Protein AF-0000000074520789 (afdb_homodimer)

Sequence (220 aa):
MMTERLPVLSRIRLTLSLLLMLGPASAGAGLTGPANYWECILHGMEDVKNDPVAREVMKICLSDFPDGFSVEEPLEGTPTECILKHGEDVSSALAAQQIHIACNVLYSRPMMTERLPVLSRIRLTLSLLLMLGPASAGAGLTGPANYWECILHGMEDVKNDPVAREVMKICLSDFPDGFSVEEPLEGTPTECILKHGEDVSSALAAQQIHIACNVLYSRP

Organism: Methylococcus capsulatus (strain ATCC 33009 / NCIMB 11132 / Bath) (NCBI:txid243233)

Foldseek 3Di:
DPPPPPPPPPPPPPPPPPPPPPDPPLPCPPPDHDPALLSQLLSQLALAEEVVSSVVSNVVSCVVHVPRQDDDDADPDALVVQLCVSVVNGNYPSSSVSSSVSSCRRHPDD/DPPPPPDPPPPPPPPPPPPPPPDPPLPCPPPDHDPALLSQLLSQLALAEEVVSSVVSNVVSCVVHVPRQDDDDADPDALVVQLCVSVVNGNYPSSSVSSSVSSCRRHPDD

Radius of gyration: 31.17 Å; Cα contacts (8 Å, |Δi|>4): 249; chains: 2; bounding box: 62×160×36 Å

pLDDT: mean 80.08, std 23.84, range [32.56, 98.62]

Secondary structure (DSSP, 8-state):
------------------------------SS--SSHHHHHHHHHTT--SHHHHHHHHHHHHHH-TTTT--SSPPSS-HHHHHHHHHTT---HHHHHHHHHHHHHHH---/------------------------------SS--SSHHHHHHHHHTT--SHHHHHHHHHHHHHH-TTTT--SSPPSS-HHHHHHHHHTT---HHHHHHHHHHHHHHH---

Nearest PDB structures (foldseek):
  6nzu-assembly1_B  TM=3.300E-01  e=2.695E+00  Homo sapiens
  6uxe-assembly1_B  TM=3.253E-01  e=2.857E+00  Homo sapiens
  6nzu-assembly1_B  TM=3.298E-01  e=2.601E+00  Homo sapiens
  6uxe-assembly1_B  TM=3.251E-01  e=2.758E+00  Homo sapiens

Structure (mmCIF, N/CA/C/O backbone):
data_AF-0000000074520789-model_v1
#
loop_
_entity.id
_entity.type
_entity.pdbx_description
1 polymer Lipoprotein
#
loop_
_atom_site.group_PDB
_atom_site.id
_atom_site.type_symbol
_atom_site.label_atom_id
_atom_site.label_alt_id
_atom_site.label_comp_id
_atom_site.label_asym_id
_atom_site.label_entity_id
_atom_site.label_seq_id
_atom_site.pdbx_PDB_ins_code
_atom_site.Cartn_x
_atom_site.Cartn_y
_atom_site.Cartn_z
_atom_site.occupancy
_atom_site.B_iso_or_equiv
_atom_site.auth_seq_id
_atom_site.auth_comp_id
_atom_site.auth_asym_id
_atom_site.auth_atom_id
_atom_site.pdbx_PDB_model_num
ATOM 1 N N . MET A 1 1 ? -26 -85.312 -8.07 1 32.56 1 MET A N 1
ATOM 2 C CA . MET A 1 1 ? -25.969 -84.5 -9.281 1 32.56 1 MET A CA 1
ATOM 3 C C . MET A 1 1 ? -26.594 -83.125 -9.039 1 32.56 1 MET A C 1
ATOM 5 O O . MET A 1 1 ? -27.578 -82.75 -9.672 1 32.56 1 MET A O 1
ATOM 9 N N . MET A 1 2 ? -26.719 -82.688 -7.699 1 40.53 2 MET A N 1
ATOM 10 C CA . MET A 1 2 ? -27.312 -81.438 -7.18 1 40.53 2 MET A CA 1
ATOM 11 C C . MET A 1 2 ? -26.547 -80.25 -7.688 1 40.53 2 MET A C 1
ATOM 13 O O . MET A 1 2 ? -25.375 -80.062 -7.359 1 40.53 2 MET A O 1
ATOM 17 N N . THR A 1 3 ? -26.688 -79.938 -9.016 1 45.97 3 THR A N 1
ATOM 18 C CA . THR A 1 3 ? -26.125 -78.812 -9.797 1 45.97 3 THR A CA 1
ATOM 19 C C . THR A 1 3 ? -26.594 -77.5 -9.242 1 45.97 3 THR A C 1
ATOM 21 O O . THR A 1 3 ? -27.719 -77.062 -9.492 1 45.97 3 THR A O 1
ATOM 24 N N . GLU A 1 4 ? -26.5 -77.312 -7.836 1 46.53 4 GLU A N 1
ATOM 25 C CA . GLU A 1 4 ? -26.859 -76 -7.32 1 46.53 4 GLU A CA 1
ATOM 26 C C . GLU A 1 4 ? -26.125 -74.875 -8.07 1 46.53 4 GLU A C 1
ATOM 28 O O . GLU A 1 4 ? -24.906 -75 -8.289 1 46.53 4 GLU A O 1
ATOM 33 N N . ARG A 1 5 ? -26.891 -74.25 -8.984 1 49.19 5 ARG A N 1
ATOM 34 C CA . ARG A 1 5 ? -26.672 -73.062 -9.766 1 49.19 5 ARG A CA 1
ATOM 35 C C . ARG A 1 5 ? -26.047 -71.938 -8.898 1 49.19 5 ARG A C 1
ATOM 37 O O . ARG A 1 5 ? -26.594 -71.562 -7.855 1 49.19 5 ARG A O 1
ATOM 44 N N . LEU A 1 6 ? -24.688 -71.938 -8.68 1 48.34 6 LEU A N 1
ATOM 45 C CA . LEU A 1 6 ? -23.953 -70.875 -8.016 1 48.34 6 LEU A CA 1
ATOM 46 C C . LEU A 1 6 ? -24.359 -69.5 -8.562 1 48.34 6 LEU A C 1
ATOM 48 O O . LEU A 1 6 ? -24.438 -69.312 -9.781 1 48.34 6 LEU A O 1
ATOM 52 N N . PRO A 1 7 ? -25.125 -68.688 -7.754 1 47.59 7 PRO A N 1
ATOM 53 C CA . PRO A 1 7 ? -25.578 -67.375 -8.141 1 47.59 7 PRO A CA 1
ATOM 54 C C . PRO A 1 7 ? -24.469 -66.5 -8.758 1 47.59 7 PRO A C 1
ATOM 56 O O . PRO A 1 7 ? -23.281 -66.75 -8.492 1 47.59 7 PRO A O 1
ATOM 59 N N . VAL A 1 8 ? -24.688 -65.938 -9.984 1 43.88 8 VAL A N 1
ATOM 60 C CA . VAL A 1 8 ? -24 -64.938 -10.836 1 43.88 8 VAL A CA 1
ATOM 61 C C . VAL A 1 8 ? -23.609 -63.719 -10 1 43.88 8 VAL A C 1
ATOM 63 O O . VAL A 1 8 ? -24.469 -63.031 -9.461 1 43.88 8 VAL A O 1
ATOM 66 N N . LEU A 1 9 ? -22.594 -63.844 -9.094 1 45.25 9 LEU A N 1
ATOM 67 C CA . LEU A 1 9 ? -22.016 -62.688 -8.43 1 45.25 9 LEU A CA 1
ATOM 68 C C . LEU A 1 9 ? -21.844 -61.5 -9.398 1 45.25 9 LEU A C 1
ATOM 70 O O . LEU A 1 9 ? -21.203 -61.656 -10.438 1 45.25 9 LEU A O 1
ATOM 74 N N . SER A 1 10 ? -22.984 -60.688 -9.586 1 43.91 10 SER A N 1
ATOM 75 C CA . SER A 1 10 ? -22.953 -59.406 -10.289 1 43.91 10 SER A CA 1
ATOM 76 C C . SER A 1 10 ? -21.672 -58.656 -9.969 1 43.91 10 SER A C 1
ATOM 78 O O . SER A 1 10 ? -21.281 -58.531 -8.805 1 43.91 10 SER A O 1
ATOM 80 N N . ARG A 1 11 ? -20.641 -58.719 -10.82 1 45.12 11 ARG A N 1
ATOM 81 C CA . ARG A 1 11 ? -19.422 -57.906 -10.828 1 45.12 11 ARG A CA 1
ATOM 82 C C . ARG A 1 11 ? -19.75 -56.438 -10.688 1 45.12 11 ARG A C 1
ATOM 84 O O . ARG A 1 11 ? -20.281 -55.812 -11.617 1 45.12 11 ARG A O 1
ATOM 91 N N . ILE A 1 12 ? -20.297 -56.031 -9.461 1 47.72 12 ILE A N 1
ATOM 92 C CA . ILE A 1 12 ? -20.344 -54.594 -9.211 1 47.72 12 ILE A CA 1
ATOM 93 C C . ILE A 1 12 ? -1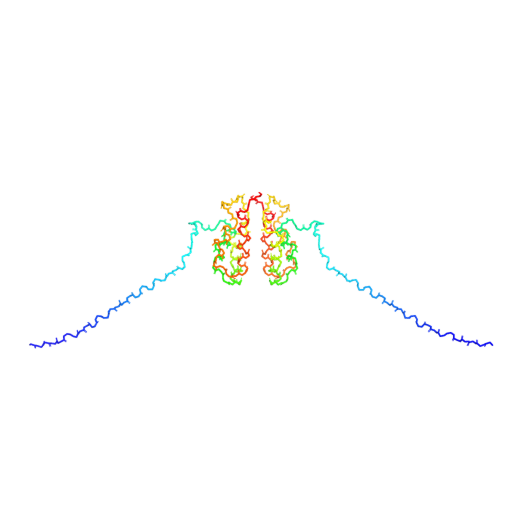9.016 -53.969 -9.57 1 47.72 12 ILE A C 1
ATOM 95 O O . ILE A 1 12 ? -17.984 -54.281 -8.961 1 47.72 12 ILE A O 1
ATOM 99 N N . ARG A 1 13 ? -18.828 -53.562 -10.844 1 46.31 13 ARG A N 1
ATOM 100 C CA . ARG A 1 13 ? -17.734 -52.719 -11.258 1 46.31 13 ARG A CA 1
ATOM 101 C C . ARG A 1 13 ? -17.688 -51.438 -10.43 1 46.31 13 ARG A C 1
ATOM 103 O O . ARG A 1 13 ? -18.609 -50.625 -10.492 1 46.31 13 ARG A O 1
ATOM 110 N N . LEU A 1 14 ? -17.156 -51.531 -9.25 1 44.56 14 LEU A N 1
ATOM 111 C CA . LEU A 1 14 ? -16.828 -50.312 -8.516 1 44.56 14 LEU A CA 1
ATOM 112 C C . LEU A 1 14 ? -16.031 -49.344 -9.375 1 44.56 14 LEU A C 1
ATOM 114 O O . LEU A 1 14 ? -14.867 -49.625 -9.703 1 44.56 14 LEU A O 1
ATOM 118 N N . THR A 1 15 ? -16.719 -48.656 -10.32 1 46.72 15 THR A N 1
ATOM 119 C CA . THR A 1 15 ? -16.047 -47.5 -10.953 1 46.72 15 THR A CA 1
ATOM 120 C C . THR A 1 15 ? -15.555 -46.531 -9.898 1 46.72 15 THR A C 1
ATOM 122 O O . THR A 1 15 ? -16.359 -45.969 -9.141 1 46.72 15 THR A O 1
ATOM 125 N N . LEU A 1 16 ? -14.398 -46.75 -9.297 1 44.06 16 LEU A N 1
ATOM 126 C CA . LEU A 1 16 ? -13.688 -45.75 -8.508 1 44.06 16 LEU A CA 1
ATOM 127 C C . LEU A 1 16 ? -13.547 -44.469 -9.281 1 44.06 16 LEU A C 1
ATOM 129 O O . LEU A 1 16 ? -12.828 -44.406 -10.281 1 44.06 16 LEU A O 1
ATOM 133 N N . SER A 1 17 ? -14.633 -43.625 -9.406 1 44.34 17 SER A N 1
ATOM 134 C CA . SER A 1 17 ? -14.477 -42.25 -9.875 1 44.34 17 SER A CA 1
ATOM 135 C C . SER A 1 17 ? -13.359 -41.531 -9.133 1 44.34 17 SER A C 1
ATOM 137 O O . SER A 1 17 ? -13.453 -41.312 -7.922 1 44.34 17 SER A O 1
ATOM 139 N N . LEU A 1 18 ? -12.062 -41.625 -9.555 1 42.84 18 LEU A N 1
ATOM 140 C CA . LEU A 1 18 ? -10.977 -40.75 -9.133 1 42.84 18 LEU A CA 1
ATOM 141 C C . LEU A 1 18 ? -11.375 -39.281 -9.266 1 42.84 18 LEU A C 1
ATOM 143 O O . LEU A 1 18 ? -11.508 -38.781 -10.375 1 42.84 18 LEU A O 1
ATOM 147 N N . LEU A 1 19 ? -12.312 -38.812 -8.438 1 41.56 19 LEU A N 1
ATOM 148 C CA . LEU A 1 19 ? -12.477 -37.375 -8.312 1 41.56 19 LEU A CA 1
ATOM 149 C C . LEU A 1 19 ? -11.125 -36.688 -8.195 1 41.56 19 LEU A C 1
ATOM 151 O O . LEU A 1 19 ? -10.438 -36.812 -7.176 1 41.56 19 LEU A O 1
ATOM 155 N N . LEU A 1 20 ? -10.344 -36.562 -9.344 1 41.16 20 LEU A N 1
ATOM 156 C CA . LEU A 1 20 ? -9.195 -35.688 -9.398 1 41.16 20 LEU A CA 1
ATOM 157 C C . LEU A 1 20 ? -9.547 -34.312 -8.82 1 41.16 20 LEU A C 1
ATOM 159 O O . LEU A 1 20 ? -10.32 -33.562 -9.422 1 41.16 20 LEU A O 1
ATOM 163 N N . MET A 1 21 ? -9.727 -34.219 -7.504 1 39.53 21 MET A N 1
ATOM 164 C CA . MET A 1 21 ? -9.734 -32.875 -6.945 1 39.53 21 MET A CA 1
ATOM 165 C C . MET A 1 21 ? -8.609 -32.031 -7.539 1 39.53 21 MET A C 1
ATOM 167 O O . MET A 1 21 ? -7.43 -32.281 -7.297 1 39.53 21 MET A O 1
ATOM 171 N N . LEU A 1 22 ? -8.742 -31.531 -8.766 1 38.66 22 LEU A N 1
ATOM 172 C CA . LEU A 1 22 ? -7.867 -30.469 -9.25 1 38.66 22 LEU A CA 1
ATOM 173 C C . LEU A 1 22 ? -7.656 -29.406 -8.18 1 38.66 22 LEU A C 1
ATOM 175 O O . LEU A 1 22 ? -8.578 -28.656 -7.848 1 38.66 22 LEU A O 1
ATOM 179 N N . GLY A 1 23 ? -6.961 -29.641 -7.047 1 38.94 23 GLY A N 1
ATOM 180 C CA . GLY A 1 23 ? -6.551 -28.531 -6.219 1 38.94 23 GLY A CA 1
ATOM 181 C C . GLY A 1 23 ? -6.043 -27.344 -7.023 1 38.94 23 GLY A C 1
ATOM 182 O O . GLY A 1 23 ? -5.594 -27.5 -8.156 1 38.94 23 GLY A O 1
ATOM 183 N N . PRO A 1 24 ? -6.672 -26.125 -6.832 1 43 24 PRO A N 1
ATOM 184 C CA . PRO A 1 24 ? -6.125 -24.953 -7.52 1 43 24 PRO A CA 1
ATOM 185 C C . PRO A 1 24 ? -4.602 -25 -7.641 1 43 24 PRO A C 1
ATOM 187 O O . PRO A 1 24 ? -3.92 -25.453 -6.723 1 43 24 PRO A O 1
ATOM 190 N N . ALA A 1 25 ? -3.994 -25.156 -8.789 1 38 25 ALA A N 1
ATOM 191 C CA . ALA A 1 25 ? -2.604 -24.891 -9.148 1 38 25 ALA A CA 1
ATOM 192 C C . ALA A 1 25 ? -2.102 -23.609 -8.484 1 38 25 ALA A C 1
ATOM 194 O O . ALA A 1 25 ? -2.549 -22.516 -8.82 1 38 25 ALA A O 1
ATOM 195 N N . SER A 1 26 ? -1.956 -23.5 -7.211 1 38 26 SER A N 1
ATOM 196 C CA . SER A 1 26 ? -1.139 -22.391 -6.703 1 38 26 SER A CA 1
ATOM 197 C C . SER A 1 26 ? 0.048 -22.125 -7.621 1 38 26 SER A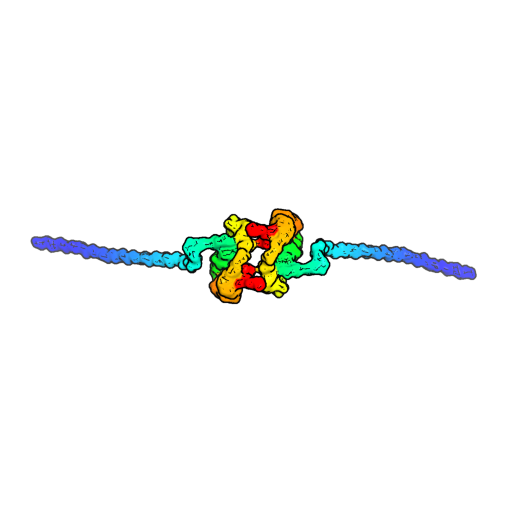 C 1
ATOM 199 O O . SER A 1 26 ? 0.835 -23.016 -7.914 1 38 26 SER A O 1
ATOM 201 N N . ALA A 1 27 ? -0.084 -21.469 -8.703 1 39.19 27 ALA A N 1
ATOM 202 C CA . ALA A 1 27 ? 1.008 -20.969 -9.539 1 39.19 27 ALA A CA 1
ATOM 203 C C . ALA A 1 27 ? 2.326 -20.969 -8.773 1 39.19 27 ALA A C 1
ATOM 205 O O . ALA A 1 27 ? 2.336 -21.031 -7.539 1 39.19 27 ALA A O 1
ATOM 206 N N . GLY A 1 28 ? 3.486 -20.766 -9.586 1 38.31 28 GLY A N 1
ATOM 207 C CA . GLY A 1 28 ? 4.91 -20.75 -9.297 1 38.31 28 GLY A CA 1
ATOM 208 C C . GLY A 1 28 ? 5.273 -19.875 -8.117 1 38.31 28 GLY A C 1
ATOM 209 O O . GLY A 1 28 ? 5.578 -18.703 -8.281 1 38.31 28 GLY A O 1
ATOM 210 N N . ALA A 1 29 ? 4.555 -19.828 -7.082 1 43 29 ALA A N 1
ATOM 211 C CA . ALA A 1 29 ? 5.324 -19.266 -5.969 1 43 29 ALA A CA 1
ATOM 212 C C . ALA A 1 29 ? 6.762 -19.781 -5.992 1 43 29 ALA A C 1
ATOM 214 O O . ALA A 1 29 ? 7 -20.984 -6.133 1 43 29 ALA A O 1
ATOM 215 N N . GLY A 1 30 ? 7.742 -19.297 -6.578 1 44 30 GLY A N 1
ATOM 216 C CA . GLY A 1 30 ? 9.039 -19.844 -6.215 1 44 30 GLY A CA 1
ATOM 217 C C . GLY A 1 30 ? 9.039 -20.562 -4.883 1 44 30 GLY A C 1
ATOM 218 O O . GLY A 1 30 ? 8.156 -20.344 -4.051 1 44 30 GLY A O 1
ATOM 219 N N . LEU A 1 31 ? 9.539 -21.906 -4.715 1 53.56 31 LEU A N 1
ATOM 220 C CA . LEU A 1 31 ? 9.75 -22.766 -3.557 1 53.56 31 LEU A CA 1
ATOM 221 C C . LEU A 1 31 ? 9.844 -21.953 -2.273 1 53.56 31 LEU A C 1
ATOM 223 O O . LEU A 1 31 ? 9.594 -22.469 -1.183 1 53.56 31 LEU A O 1
ATOM 227 N N . THR A 1 32 ? 10.188 -20.641 -2.414 1 72.12 32 THR A N 1
ATOM 228 C CA . THR A 1 32 ? 10.336 -19.875 -1.187 1 72.12 32 THR A CA 1
ATOM 229 C C . THR A 1 32 ? 9.242 -18.812 -1.08 1 72.12 32 THR A C 1
ATOM 231 O O . THR A 1 32 ? 8.828 -18.234 -2.088 1 72.12 32 THR A O 1
ATOM 234 N N . GLY A 1 33 ? 8.125 -18.984 -0.344 1 85 33 GLY A N 1
ATOM 235 C CA . GLY A 1 33 ? 7.094 -18.031 0.029 1 85 33 GLY A CA 1
ATOM 236 C C . GLY A 1 33 ? 7.523 -16.594 -0.141 1 85 33 GLY A C 1
ATOM 237 O O . GLY A 1 33 ? 8.641 -16.312 -0.572 1 85 33 GLY A O 1
ATOM 238 N N . PRO A 1 34 ? 6.574 -15.672 -0.135 1 93.94 34 PRO A N 1
ATOM 239 C CA . PRO A 1 34 ? 6.914 -14.258 -0.239 1 93.94 34 PRO A CA 1
ATOM 240 C C . PRO A 1 34 ? 7.992 -13.828 0.757 1 93.94 34 PRO A C 1
ATOM 242 O O . PRO A 1 34 ? 8.039 -14.344 1.879 1 93.94 34 PRO A O 1
ATOM 245 N N . ALA A 1 35 ? 8.805 -12.93 0.418 1 93.38 35 ALA A N 1
ATOM 246 C CA . ALA A 1 35 ? 9.906 -12.477 1.264 1 93.38 35 ALA A CA 1
ATOM 247 C C . ALA A 1 35 ? 9.562 -11.164 1.963 1 93.38 35 ALA A C 1
ATOM 249 O O . ALA A 1 35 ? 10.281 -10.719 2.859 1 93.38 35 ALA A O 1
ATOM 250 N N . ASN A 1 36 ? 8.539 -10.516 1.509 1 94.88 36 ASN A N 1
ATOM 251 C CA . ASN A 1 36 ? 8.133 -9.234 2.07 1 94.88 36 ASN A CA 1
ATOM 252 C C . ASN A 1 36 ? 6.645 -8.977 1.865 1 94.88 36 ASN A C 1
ATOM 254 O O . ASN A 1 36 ? 5.945 -9.797 1.268 1 94.88 36 ASN A O 1
ATOM 258 N N . TYR A 1 37 ? 6.121 -7.906 2.334 1 96.75 37 TYR A N 1
ATOM 259 C CA . TYR A 1 37 ? 4.711 -7.531 2.281 1 96.75 37 TYR A CA 1
ATOM 260 C C . TYR A 1 37 ? 4.219 -7.457 0.841 1 96.75 37 TYR A C 1
ATOM 262 O O . TYR A 1 37 ? 3.133 -7.949 0.523 1 96.75 37 TYR A O 1
ATOM 270 N N . TRP A 1 38 ? 4.953 -6.879 0.025 1 97.75 38 TRP A N 1
ATOM 271 C CA . TRP A 1 38 ? 4.512 -6.605 -1.34 1 97.75 38 TRP A CA 1
ATOM 272 C C . TRP A 1 38 ? 4.387 -7.895 -2.143 1 97.75 38 TRP A C 1
ATOM 274 O O . TRP A 1 38 ? 3.428 -8.07 -2.896 1 97.75 38 TRP A O 1
ATOM 284 N N . GLU A 1 39 ? 5.387 -8.789 -1.993 1 97.62 39 GLU A N 1
ATOM 285 C CA . GLU A 1 39 ? 5.27 -10.094 -2.643 1 97.62 39 GLU A CA 1
ATOM 286 C C . GLU A 1 39 ? 4.09 -10.883 -2.09 1 97.62 39 GLU A C 1
ATOM 288 O O . GLU A 1 39 ? 3.416 -11.602 -2.83 1 97.62 39 GLU A O 1
ATOM 293 N N . CYS A 1 40 ? 3.887 -10.828 -0.82 1 98.5 40 CYS 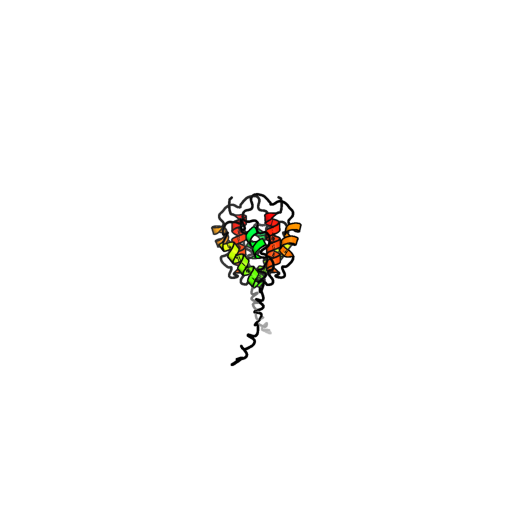A N 1
ATOM 294 C CA . CYS A 1 40 ? 2.713 -11.438 -0.205 1 98.5 40 CYS A CA 1
ATOM 295 C C . CYS A 1 40 ? 1.43 -10.914 -0.841 1 98.5 40 CYS A C 1
ATOM 297 O O . CYS A 1 40 ? 0.517 -11.688 -1.133 1 98.5 40 CYS A O 1
ATOM 299 N N . ILE A 1 41 ? 1.274 -9.633 -1.061 1 98.62 41 ILE A N 1
ATOM 300 C CA . ILE A 1 41 ? 0.126 -9.008 -1.703 1 98.62 41 ILE A CA 1
ATOM 301 C C . ILE A 1 41 ? -0.063 -9.586 -3.104 1 98.62 41 ILE A C 1
ATOM 303 O O . ILE A 1 41 ? -1.178 -9.953 -3.486 1 98.62 41 ILE A O 1
ATOM 307 N N . LEU A 1 42 ? 0.997 -9.688 -3.863 1 98.5 42 LEU A N 1
ATOM 308 C CA . LEU A 1 42 ? 0.876 -10.188 -5.227 1 98.5 42 LEU A CA 1
ATOM 309 C C . LEU A 1 42 ? 0.368 -11.625 -5.234 1 98.5 42 LEU A C 1
ATOM 311 O O . LEU A 1 42 ? -0.553 -11.961 -5.98 1 98.5 42 LEU A O 1
ATOM 315 N N . HIS A 1 43 ? 0.865 -12.406 -4.367 1 97.5 43 HIS A N 1
ATOM 316 C CA . HIS A 1 43 ? 0.454 -13.805 -4.316 1 97.5 43 HIS A CA 1
ATOM 317 C C . HIS A 1 43 ? -0.957 -13.938 -3.752 1 97.5 43 HIS A C 1
ATOM 319 O O . HIS A 1 43 ? -1.759 -14.727 -4.262 1 97.5 43 HIS A O 1
ATOM 325 N N . GLY A 1 44 ? -1.163 -1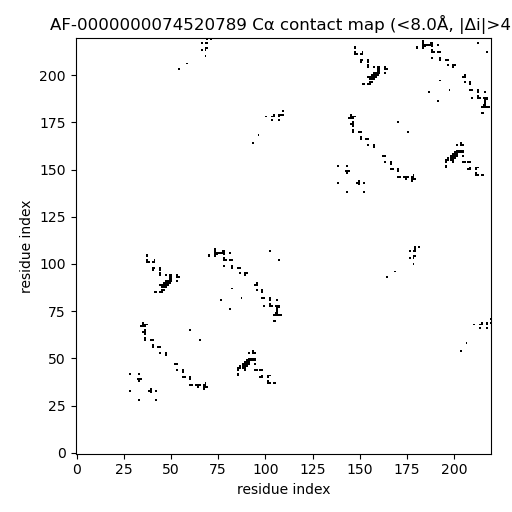3.227 -2.777 1 98.12 44 GLY A N 1
ATOM 326 C CA . GLY A 1 44 ? -2.441 -13.336 -2.096 1 98.12 44 GLY A CA 1
ATOM 327 C C . GLY A 1 44 ? -3.598 -12.766 -2.896 1 98.12 44 GLY A C 1
ATOM 328 O O . GLY A 1 44 ? -4.742 -13.188 -2.729 1 98.12 44 GLY A O 1
ATOM 329 N N . MET A 1 45 ? -3.332 -11.812 -3.793 1 98.44 45 MET A N 1
ATOM 330 C CA . MET A 1 45 ? -4.398 -11.094 -4.48 1 98.44 45 MET A CA 1
ATOM 331 C C . MET A 1 45 ? -4.809 -11.82 -5.758 1 98.44 45 MET A C 1
ATOM 333 O O . MET A 1 45 ? -5.816 -11.477 -6.375 1 98.44 45 MET A O 1
ATOM 337 N N . GLU A 1 46 ? -4.035 -12.797 -6.094 1 96 46 GLU A N 1
ATOM 338 C CA . GLU A 1 46 ? -4.387 -13.516 -7.316 1 96 46 GLU A CA 1
ATOM 339 C C . GLU A 1 46 ? -5.762 -14.164 -7.199 1 96 46 GLU A C 1
ATOM 341 O O . GLU A 1 46 ? -6.09 -14.75 -6.168 1 96 46 GLU A O 1
ATOM 346 N N . ASP A 1 47 ? -6.629 -13.914 -8.164 1 95.25 47 ASP A N 1
ATOM 347 C CA . ASP A 1 47 ? -7.938 -14.539 -8.328 1 95.25 47 ASP A CA 1
ATOM 348 C C . ASP A 1 47 ? -8.945 -13.969 -7.328 1 95.25 47 ASP A C 1
ATOM 350 O O . ASP A 1 47 ? -10 -14.562 -7.102 1 95.25 47 ASP A O 1
ATOM 354 N N . VAL A 1 48 ? -8.57 -12.938 -6.66 1 98.38 48 VAL A N 1
ATOM 355 C CA . VAL A 1 48 ? -9.508 -12.328 -5.727 1 98.38 48 VAL A CA 1
ATOM 356 C C . VAL A 1 48 ? -10.633 -11.641 -6.496 1 98.38 48 VAL A C 1
ATOM 358 O O . VAL A 1 48 ? -10.375 -10.82 -7.379 1 98.38 48 VAL A O 1
ATOM 361 N N . LYS A 1 49 ? -11.828 -11.953 -6.066 1 98.06 49 LYS A N 1
ATOM 362 C CA . LYS A 1 49 ? -12.977 -11.516 -6.863 1 98.06 49 LYS A CA 1
ATOM 363 C C . LYS A 1 49 ? -13.734 -10.398 -6.156 1 98.06 49 LYS A C 1
ATOM 365 O O . LYS A 1 49 ? -14.539 -9.703 -6.781 1 98.06 49 LYS A O 1
ATOM 370 N N . ASN A 1 50 ? -13.508 -10.258 -4.816 1 96.5 50 ASN A N 1
ATOM 371 C CA . ASN A 1 50 ? -14.281 -9.258 -4.09 1 96.5 50 ASN A CA 1
ATOM 372 C C . ASN A 1 50 ? -13.414 -8.516 -3.07 1 96.5 50 ASN A C 1
ATOM 374 O O . ASN A 1 50 ? -12.359 -9.016 -2.67 1 96.5 50 ASN A O 1
ATOM 378 N N . ASP A 1 51 ? -13.898 -7.422 -2.648 1 95.62 51 ASP A N 1
ATOM 379 C CA . ASP A 1 51 ? -13.117 -6.492 -1.84 1 95.62 51 ASP A CA 1
ATOM 380 C C . ASP A 1 51 ? -12.961 -7.004 -0.41 1 95.62 51 ASP A C 1
ATOM 382 O O . ASP A 1 51 ? -11.914 -6.809 0.214 1 95.62 51 ASP A O 1
ATOM 386 N N . PRO A 1 52 ? -14.016 -7.652 0.173 1 96.06 52 PRO A N 1
ATOM 387 C CA . PRO A 1 52 ? -13.812 -8.172 1.527 1 96.06 52 PRO A CA 1
ATOM 388 C C . PRO A 1 52 ? -12.656 -9.164 1.614 1 96.06 52 PRO A C 1
ATOM 390 O O . PRO A 1 52 ? -11.891 -9.141 2.576 1 96.06 52 PRO A O 1
ATOM 393 N N . VAL A 1 53 ? -12.523 -9.977 0.606 1 98 53 VAL A N 1
ATOM 394 C CA . VAL A 1 53 ? -11.414 -10.93 0.595 1 98 53 VAL A CA 1
ATOM 395 C C . VAL A 1 53 ? -10.094 -10.188 0.406 1 98 53 VAL A C 1
ATOM 397 O O . VAL A 1 53 ? -9.086 -10.516 1.042 1 98 53 VAL A O 1
ATOM 400 N N . ALA A 1 54 ? -10.062 -9.211 -0.423 1 98.06 54 ALA A N 1
ATOM 401 C CA . ALA A 1 54 ? -8.875 -8.391 -0.609 1 98.06 54 ALA A CA 1
ATOM 402 C C . ALA A 1 54 ? -8.406 -7.789 0.714 1 98.06 54 ALA A C 1
ATOM 404 O O . ALA A 1 54 ? -7.215 -7.797 1.021 1 98.06 54 ALA A O 1
ATOM 405 N N . ARG A 1 55 ? -9.352 -7.348 1.463 1 96.31 55 ARG A N 1
ATOM 406 C CA . ARG A 1 55 ? -9.023 -6.754 2.754 1 96.31 55 ARG A CA 1
ATOM 407 C C . ARG A 1 55 ? -8.414 -7.789 3.695 1 96.31 55 ARG A C 1
ATOM 409 O O . ARG A 1 55 ? -7.473 -7.484 4.434 1 96.31 55 ARG A O 1
ATOM 416 N N . GLU A 1 56 ? -9 -8.914 3.678 1 97.12 56 GLU A N 1
ATOM 417 C CA . GLU A 1 56 ? -8.453 -9.969 4.531 1 97.12 56 GLU A CA 1
ATOM 418 C C . GLU A 1 56 ? -7.02 -10.312 4.129 1 97.12 56 GLU A C 1
ATOM 420 O O . GLU A 1 56 ? -6.164 -10.523 4.988 1 97.12 56 GLU A O 1
ATOM 425 N N . VAL A 1 57 ? -6.719 -10.352 2.861 1 98.44 57 VAL A N 1
ATOM 426 C CA . VAL A 1 57 ? -5.375 -10.633 2.375 1 98.44 57 VAL A CA 1
ATOM 427 C C . VAL A 1 57 ? -4.41 -9.562 2.875 1 98.44 57 VAL A C 1
ATOM 429 O O . VAL A 1 57 ? -3.309 -9.875 3.336 1 98.44 57 VAL A O 1
ATOM 432 N N . MET A 1 58 ? -4.797 -8.305 2.793 1 97.56 58 MET A N 1
ATOM 433 C CA . MET A 1 58 ? -3.953 -7.223 3.287 1 97.56 58 MET A CA 1
ATOM 434 C C . MET A 1 58 ? -3.639 -7.41 4.766 1 97.56 58 MET A C 1
ATOM 436 O O . MET A 1 58 ? -2.498 -7.219 5.191 1 97.56 58 MET A O 1
ATOM 440 N N . LYS A 1 59 ? -4.641 -7.82 5.559 1 96.5 59 LYS A N 1
ATOM 441 C CA . LYS A 1 59 ? -4.445 -8.031 6.988 1 96.5 59 LYS A CA 1
ATOM 442 C C . LYS A 1 59 ? -3.467 -9.172 7.25 1 96.5 59 LYS A C 1
ATOM 444 O O . LYS A 1 59 ? -2.588 -9.055 8.109 1 96.5 59 LYS A O 1
ATOM 449 N N . ILE A 1 60 ? -3.643 -10.203 6.555 1 97.88 60 ILE A N 1
ATOM 450 C CA . ILE A 1 60 ? -2.768 -11.367 6.699 1 97.88 60 ILE A CA 1
ATOM 451 C C . ILE A 1 60 ? -1.336 -10.977 6.34 1 97.88 60 ILE A C 1
ATOM 453 O O . ILE A 1 60 ? -0.397 -11.297 7.074 1 97.88 60 ILE A O 1
ATOM 457 N N . CYS A 1 61 ? -1.154 -10.273 5.262 1 98.38 61 CYS A N 1
ATOM 458 C CA . CYS A 1 61 ? 0.179 -9.875 4.824 1 98.38 61 CYS A CA 1
ATOM 459 C C . CYS A 1 61 ? 0.823 -8.922 5.82 1 98.38 61 CYS A C 1
ATOM 461 O O . CYS A 1 61 ? 2.025 -9.008 6.078 1 98.38 61 CYS A O 1
ATOM 463 N N . LEU A 1 62 ? 0.046 -8.039 6.383 1 96.62 62 LEU A N 1
ATOM 464 C CA . LEU A 1 62 ? 0.572 -7.137 7.402 1 96.62 62 LEU A CA 1
ATOM 465 C C . LEU A 1 62 ? 1.004 -7.91 8.641 1 96.62 62 LEU A C 1
ATOM 467 O O . LEU A 1 62 ? 2.002 -7.566 9.281 1 96.62 62 LEU A O 1
ATOM 471 N N . SER A 1 63 ? 0.214 -8.906 8.977 1 96.19 63 SER A N 1
ATOM 472 C CA . SER A 1 63 ? 0.552 -9.734 10.133 1 96.19 63 SER A CA 1
ATOM 473 C C . SER A 1 63 ? 1.824 -10.539 9.875 1 96.19 63 SER A C 1
ATOM 475 O O . SER A 1 63 ? 2.662 -10.68 10.773 1 96.19 63 SER A O 1
ATOM 477 N N . ASP A 1 64 ? 2.027 -10.992 8.703 1 96.69 64 ASP A N 1
ATOM 478 C CA . ASP A 1 64 ? 3.164 -11.844 8.352 1 96.69 64 ASP A CA 1
ATOM 479 C C . ASP A 1 64 ? 4.434 -11.008 8.172 1 96.69 64 ASP A C 1
ATOM 481 O O . ASP A 1 64 ? 5.535 -11.484 8.461 1 96.69 64 ASP A O 1
ATOM 485 N N . PHE A 1 65 ? 4.262 -9.703 7.754 1 95.5 65 PHE A N 1
ATOM 486 C CA . PHE A 1 65 ? 5.402 -8.859 7.43 1 95.5 65 PHE A CA 1
ATOM 487 C C . PHE A 1 65 ? 5.203 -7.453 7.98 1 95.5 65 PHE A C 1
ATOM 489 O O . PHE A 1 65 ? 5.199 -6.48 7.223 1 95.5 65 PHE A O 1
ATOM 496 N N . PRO A 1 66 ? 5.152 -7.328 9.219 1 90.19 66 PRO A N 1
ATOM 497 C CA . PRO A 1 66 ? 4.816 -6.035 9.812 1 90.19 66 PRO A CA 1
ATOM 498 C C . PRO A 1 66 ? 5.855 -4.957 9.516 1 90.19 66 PRO A C 1
ATOM 500 O O . PRO A 1 66 ? 5.531 -3.766 9.5 1 90.19 66 PRO A O 1
ATOM 503 N N . ASP A 1 67 ? 7.078 -5.355 9.156 1 85.75 67 ASP A N 1
ATOM 504 C CA . ASP A 1 67 ? 8.141 -4.395 8.875 1 85.75 67 ASP A CA 1
ATOM 505 C C . ASP A 1 67 ? 8.734 -4.633 7.488 1 85.75 67 ASP A C 1
ATOM 507 O O . ASP A 1 67 ? 9.844 -4.18 7.199 1 85.75 67 ASP A O 1
ATOM 511 N N . GLY A 1 68 ? 8.078 -5.414 6.75 1 90.25 68 GLY A N 1
ATOM 512 C CA . GLY A 1 68 ? 8.641 -5.871 5.488 1 90.25 68 GLY A CA 1
ATOM 513 C C . GLY A 1 68 ? 8.242 -5.004 4.309 1 90.25 68 GLY A C 1
ATOM 514 O O . GLY A 1 68 ? 7.805 -5.516 3.275 1 90.25 68 GLY A O 1
ATOM 515 N N . PHE A 1 69 ? 8.375 -3.707 4.441 1 92.44 69 PHE A N 1
ATOM 516 C CA . PHE A 1 69 ? 7.871 -2.793 3.422 1 92.44 69 PHE A CA 1
ATOM 517 C C . PHE A 1 69 ? 9.016 -2.27 2.559 1 92.44 69 PHE A C 1
ATOM 519 O O . PHE A 1 69 ? 8.781 -1.681 1.501 1 92.44 69 PHE A O 1
ATOM 526 N N . SER A 1 70 ? 10.234 -2.484 3.002 1 84.06 70 SER A N 1
ATOM 527 C CA . SER A 1 70 ? 11.398 -1.991 2.273 1 84.06 70 SER A CA 1
ATOM 528 C C . SER A 1 70 ? 11.781 -2.934 1.136 1 84.06 70 SER A C 1
ATOM 530 O O . SER A 1 70 ? 11.727 -4.156 1.289 1 84.06 70 SER A O 1
ATOM 532 N N . VAL A 1 71 ? 12.039 -2.287 0.027 1 85 71 VAL A N 1
ATOM 533 C CA . VAL A 1 71 ? 12.57 -2.986 -1.137 1 85 71 VAL A CA 1
ATOM 534 C C . VAL A 1 71 ? 13.945 -2.424 -1.491 1 85 71 VAL A C 1
ATOM 536 O O . VAL A 1 71 ? 14.062 -1.268 -1.906 1 85 71 VAL A O 1
ATOM 539 N N . GLU A 1 72 ? 14.938 -3.166 -1.271 1 82.44 72 GLU A N 1
ATOM 540 C CA . GLU A 1 72 ? 16.312 -2.717 -1.449 1 82.44 72 GLU A CA 1
ATOM 541 C C . GLU A 1 72 ? 16.625 -2.477 -2.922 1 82.44 72 GLU A C 1
ATOM 543 O O . GLU A 1 72 ? 17.188 -1.434 -3.281 1 82.44 72 GLU A O 1
ATOM 548 N N . GLU A 1 73 ? 16.438 -3.451 -3.721 1 86.88 73 GLU A N 1
ATOM 549 C CA . GLU A 1 73 ? 16.641 -3.357 -5.164 1 86.88 73 GLU A CA 1
ATOM 550 C C . GLU A 1 73 ? 15.391 -3.779 -5.926 1 86.88 73 GLU A C 1
ATOM 552 O O . GLU A 1 73 ? 14.742 -4.77 -5.574 1 86.88 73 GLU A O 1
ATOM 557 N N . PRO A 1 74 ? 15.125 -2.994 -6.949 1 90.25 74 PRO A N 1
ATOM 558 C CA . PRO A 1 74 ? 13.969 -3.412 -7.75 1 90.25 74 PRO A CA 1
ATOM 559 C C . PRO A 1 74 ? 14.172 -4.77 -8.422 1 90.25 74 PRO A C 1
ATOM 561 O O . PRO A 1 74 ? 15.297 -5.113 -8.797 1 90.25 74 PRO A O 1
ATOM 564 N N . LEU A 1 75 ? 13.125 -5.426 -8.508 1 93.5 75 LEU A N 1
ATOM 565 C CA . LEU A 1 75 ? 13.156 -6.699 -9.227 1 93.5 75 LEU A CA 1
ATOM 566 C C . LEU A 1 75 ? 13.328 -6.473 -10.727 1 93.5 75 LEU A C 1
ATOM 568 O O . LEU A 1 75 ? 13.141 -5.355 -11.211 1 93.5 75 LEU A O 1
ATOM 572 N N . GLU A 1 76 ? 13.805 -7.527 -11.367 1 94.44 76 GLU A N 1
ATOM 573 C CA . GLU A 1 76 ? 13.906 -7.457 -12.828 1 94.44 76 GLU A CA 1
ATOM 574 C C . GLU A 1 76 ? 12.531 -7.441 -13.477 1 94.44 76 GLU A C 1
ATOM 576 O O . GLU A 1 76 ? 11.609 -8.117 -13.016 1 94.44 76 GLU A O 1
ATOM 581 N N . GLY A 1 77 ? 12.43 -6.648 -14.57 1 96 77 GLY A N 1
ATOM 582 C CA . GLY A 1 77 ? 11.156 -6.504 -15.258 1 96 77 GLY A CA 1
ATOM 583 C C . GLY A 1 77 ? 10.539 -5.129 -15.086 1 96 77 GLY A C 1
ATOM 584 O O . GLY A 1 77 ? 11.211 -4.184 -14.688 1 96 77 GLY A O 1
ATOM 585 N N . THR A 1 78 ? 9.227 -5.031 -15.57 1 95.69 78 THR A N 1
ATOM 586 C CA . THR A 1 78 ? 8.539 -3.746 -15.492 1 95.69 78 THR A CA 1
ATOM 587 C C . THR A 1 78 ? 7.277 -3.857 -14.648 1 95.69 78 THR A C 1
ATOM 589 O O . THR A 1 78 ? 6.68 -4.93 -14.547 1 95.69 78 THR A O 1
ATOM 592 N N . PRO A 1 79 ? 6.914 -2.787 -14.094 1 96.56 79 PRO A N 1
ATOM 593 C CA . PRO A 1 79 ? 5.637 -2.803 -13.367 1 96.56 79 PRO A CA 1
ATOM 594 C C . PRO A 1 79 ? 4.469 -3.244 -14.25 1 96.56 79 PRO A C 1
ATOM 596 O O . PRO A 1 79 ? 3.572 -3.951 -13.781 1 96.56 79 PRO A O 1
ATOM 599 N N . THR A 1 80 ? 4.492 -2.82 -15.523 1 96.56 80 THR A N 1
ATOM 600 C CA . THR A 1 80 ? 3.402 -3.156 -16.438 1 96.56 80 THR A CA 1
ATOM 601 C C . THR A 1 80 ? 3.297 -4.668 -16.609 1 96.56 80 THR A C 1
ATOM 603 O O . THR A 1 80 ? 2.201 -5.23 -16.562 1 96.56 80 THR A O 1
ATOM 606 N N . GLU A 1 81 ? 4.438 -5.312 -16.844 1 98 81 GLU A N 1
ATOM 607 C CA . GLU A 1 81 ? 4.449 -6.766 -16.969 1 98 81 GLU A CA 1
ATOM 608 C C . GLU A 1 81 ? 3.949 -7.441 -15.688 1 98 81 GLU A C 1
ATOM 610 O O . GLU A 1 81 ? 3.211 -8.422 -15.75 1 98 81 GLU A O 1
ATOM 615 N N . CYS A 1 82 ? 4.324 -6.938 -14.633 1 98 82 CYS A N 1
ATOM 616 C CA . CYS A 1 82 ? 3.906 -7.426 -13.32 1 98 82 CYS A CA 1
ATOM 617 C C . CYS A 1 82 ? 2.398 -7.297 -13.148 1 98 82 CYS A C 1
ATOM 619 O O . CYS A 1 82 ? 1.736 -8.242 -12.711 1 98 82 CYS A O 1
ATOM 621 N N . ILE A 1 83 ? 1.813 -6.164 -13.484 1 97.69 83 ILE A N 1
ATOM 622 C CA . ILE A 1 83 ? 0.385 -5.902 -13.344 1 97.69 83 ILE A CA 1
ATOM 623 C C . ILE A 1 83 ? -0.405 -6.875 -14.219 1 97.69 83 ILE A C 1
ATOM 625 O O . ILE A 1 83 ? -1.412 -7.434 -13.781 1 97.69 83 ILE A O 1
ATOM 629 N N . LEU A 1 84 ? 0.089 -7.047 -15.375 1 97.81 84 LEU A N 1
ATOM 630 C CA . LEU A 1 84 ? -0.608 -7.953 -16.281 1 97.81 84 LEU A CA 1
ATOM 631 C C . LEU A 1 84 ? -0.547 -9.391 -15.766 1 97.81 84 LEU A C 1
ATOM 633 O O . LEU A 1 84 ? -1.54 -10.117 -15.82 1 97.81 84 LEU A O 1
ATOM 637 N N . LYS A 1 85 ? 0.49 -9.828 -15.258 1 97.5 85 LYS A N 1
ATOM 638 C CA . LYS A 1 85 ? 0.687 -11.188 -14.766 1 97.5 85 LYS A CA 1
ATOM 639 C C . LYS A 1 85 ? -0.209 -11.477 -13.562 1 97.5 85 LYS A C 1
ATOM 641 O O . LYS A 1 85 ? -0.902 -12.492 -13.531 1 97.5 85 LYS A O 1
ATOM 646 N N . HIS A 1 86 ? -0.246 -10.617 -12.664 1 98 86 HIS A N 1
ATOM 647 C CA . HIS A 1 86 ? -0.898 -10.891 -11.391 1 98 86 HIS A CA 1
ATOM 648 C C . HIS A 1 86 ? -2.352 -10.43 -11.406 1 98 86 HIS A C 1
ATOM 650 O O . HIS A 1 86 ? -3.145 -10.836 -10.555 1 98 86 HIS A O 1
ATOM 656 N N . GLY A 1 87 ? -2.695 -9.523 -12.328 1 97.88 87 GLY A N 1
ATOM 657 C CA . GLY A 1 87 ? -4.023 -8.922 -12.336 1 97.88 87 GLY A CA 1
ATOM 658 C C . GLY A 1 87 ? -4.988 -9.633 -13.266 1 97.88 87 GLY A C 1
ATOM 659 O O . GLY A 1 87 ? -6.172 -9.281 -13.328 1 97.88 87 GLY A O 1
ATOM 660 N N . GLU A 1 88 ? -4.566 -10.555 -14 1 96 88 GLU A N 1
ATOM 661 C CA . GLU A 1 88 ? -5.336 -11.117 -15.102 1 96 88 GLU A CA 1
ATOM 662 C C . GLU A 1 88 ? -6.684 -11.648 -14.617 1 96 88 GLU A C 1
ATOM 664 O O . GLU A 1 88 ? -7.715 -11.422 -15.258 1 96 88 GLU A O 1
ATOM 669 N N . ASP A 1 89 ? -6.746 -12.352 -13.477 1 95.75 89 ASP A N 1
ATOM 670 C CA . ASP A 1 89 ? -7.973 -13.008 -13.023 1 95.75 89 ASP A CA 1
ATOM 671 C C . ASP A 1 89 ? -8.531 -12.328 -11.781 1 95.75 89 ASP A C 1
ATOM 673 O O . ASP A 1 89 ? -9.234 -12.953 -10.984 1 95.75 89 ASP A O 1
ATOM 677 N N . VAL A 1 90 ? -8.234 -11.062 -11.727 1 98.12 90 VAL A N 1
ATOM 678 C CA . VAL A 1 90 ? -8.664 -10.32 -10.547 1 98.12 90 VAL A CA 1
ATOM 679 C C . VAL A 1 90 ? -9.836 -9.414 -10.914 1 98.12 90 VAL A C 1
ATOM 681 O O . VAL A 1 90 ? -9.758 -8.641 -11.883 1 98.12 90 VAL A O 1
ATOM 684 N N . SER A 1 91 ? -10.945 -9.547 -10.172 1 97.44 91 SER A N 1
ATOM 685 C CA . SER A 1 91 ? -12.086 -8.688 -10.484 1 97.44 91 SER A CA 1
ATOM 686 C C . SER A 1 91 ? -12.359 -7.703 -9.352 1 97.44 91 SER A C 1
ATOM 688 O O . SER A 1 91 ? -13.102 -6.734 -9.531 1 97.44 91 SER A O 1
ATOM 690 N N . SER A 1 92 ? -11.797 -7.961 -8.102 1 97.62 92 SER A N 1
ATOM 691 C CA . SER A 1 92 ? -11.922 -7.008 -7.008 1 97.62 92 SER A CA 1
ATOM 692 C C . SER A 1 92 ? -11.195 -5.703 -7.328 1 97.62 92 SER A C 1
ATOM 694 O O . SER A 1 92 ? -10.008 -5.707 -7.648 1 97.62 92 SER A O 1
ATOM 696 N N . ALA A 1 93 ? -11.875 -4.641 -7.16 1 95.75 93 ALA A N 1
ATOM 697 C CA . ALA A 1 93 ? -11.266 -3.34 -7.414 1 95.75 93 ALA A CA 1
ATOM 698 C C . ALA A 1 93 ? -10.141 -3.059 -6.418 1 95.75 93 ALA A C 1
ATOM 700 O O . ALA A 1 93 ? -9.102 -2.506 -6.785 1 95.75 93 ALA A O 1
ATOM 701 N N . LEU A 1 94 ? -10.398 -3.4 -5.16 1 96.75 94 LEU A N 1
ATOM 702 C CA . LEU A 1 94 ? -9.375 -3.184 -4.145 1 96.75 94 LEU A CA 1
ATOM 703 C C . LEU A 1 94 ? -8.156 -4.059 -4.402 1 96.75 94 LEU A C 1
ATOM 705 O O . LEU A 1 94 ? -7.02 -3.604 -4.262 1 96.75 94 LEU A O 1
ATOM 709 N N . ALA A 1 95 ? -8.398 -5.242 -4.801 1 98.44 95 ALA A N 1
ATOM 710 C CA . ALA A 1 95 ? -7.285 -6.133 -5.117 1 98.44 95 ALA A CA 1
ATOM 711 C C . ALA A 1 95 ? -6.473 -5.598 -6.293 1 98.44 95 ALA A C 1
ATOM 713 O O . ALA A 1 95 ? -5.242 -5.602 -6.258 1 98.44 95 ALA A O 1
ATOM 714 N N . ALA A 1 96 ? -7.141 -5.16 -7.332 1 97.62 96 ALA A N 1
ATOM 715 C CA . ALA A 1 96 ? -6.465 -4.598 -8.5 1 97.62 96 ALA A CA 1
ATOM 716 C C . ALA A 1 96 ? -5.598 -3.404 -8.109 1 97.62 96 ALA A C 1
ATOM 718 O O . ALA A 1 96 ? -4.477 -3.254 -8.602 1 97.62 96 ALA A O 1
ATOM 719 N N . GLN A 1 97 ? -6.121 -2.65 -7.285 1 96.44 97 GLN A N 1
ATOM 720 C CA . GLN A 1 97 ? -5.383 -1.484 -6.816 1 96.44 97 GLN A CA 1
ATOM 721 C C . GLN A 1 97 ? -4.133 -1.899 -6.043 1 96.44 97 GLN A C 1
ATOM 723 O O . GLN A 1 97 ? -3.062 -1.311 -6.219 1 96.44 97 GLN A O 1
ATOM 728 N N . GLN A 1 98 ? -4.289 -2.846 -5.188 1 97.88 98 GLN A N 1
ATOM 729 C CA . GLN A 1 98 ? -3.152 -3.314 -4.398 1 97.88 98 GLN A CA 1
ATOM 730 C C . GLN A 1 98 ? -2.088 -3.949 -5.289 1 97.88 98 GLN A C 1
ATOM 732 O O . GLN A 1 98 ? -0.891 -3.791 -5.043 1 97.88 98 GLN A O 1
ATOM 737 N N . ILE A 1 99 ? -2.494 -4.625 -6.312 1 98.25 99 ILE A N 1
ATOM 738 C CA . ILE A 1 99 ? -1.556 -5.199 -7.27 1 98.25 99 ILE A CA 1
ATOM 739 C C . ILE A 1 99 ? -0.79 -4.082 -7.977 1 98.25 99 ILE A C 1
ATOM 741 O O . ILE A 1 99 ? 0.429 -4.164 -8.141 1 98.25 99 ILE A O 1
ATOM 745 N N . HIS A 1 100 ? -1.504 -3.07 -8.383 1 97.31 100 HIS A N 1
ATOM 746 C CA . HIS A 1 100 ? -0.874 -1.919 -9.016 1 97.31 100 HIS A CA 1
ATOM 747 C C . HIS A 1 100 ? 0.206 -1.319 -8.125 1 97.31 100 HIS A C 1
ATOM 749 O O . HIS A 1 100 ? 1.335 -1.099 -8.57 1 97.31 100 HIS A O 1
ATOM 755 N N . ILE A 1 101 ? -0.087 -1.132 -6.859 1 96.88 101 ILE A N 1
ATOM 756 C CA . ILE A 1 101 ? 0.843 -0.527 -5.91 1 96.88 101 ILE A CA 1
ATOM 757 C C . ILE A 1 101 ? 2.035 -1.456 -5.691 1 96.88 101 ILE A C 1
ATOM 759 O O . ILE A 1 101 ? 3.188 -1.035 -5.805 1 96.88 101 ILE A O 1
ATOM 763 N N . ALA A 1 102 ? 1.742 -2.672 -5.449 1 97.56 102 ALA A N 1
ATOM 764 C CA . ALA A 1 102 ? 2.805 -3.637 -5.176 1 97.56 102 ALA A CA 1
ATOM 765 C C . ALA A 1 102 ? 3.76 -3.752 -6.363 1 97.56 102 ALA A C 1
ATOM 767 O O . ALA A 1 102 ? 4.977 -3.803 -6.18 1 97.56 102 ALA A O 1
ATOM 768 N N . CYS A 1 103 ? 3.26 -3.77 -7.574 1 97.69 103 CYS A N 1
ATOM 769 C CA . CYS A 1 103 ? 4.086 -3.891 -8.773 1 97.69 103 CYS A CA 1
ATOM 770 C C . CYS A 1 103 ? 4.984 -2.67 -8.938 1 97.69 103 CYS A C 1
ATOM 772 O O . CYS A 1 103 ? 6.156 -2.801 -9.289 1 97.69 103 CYS A O 1
ATOM 774 N N . ASN A 1 104 ? 4.496 -1.554 -8.727 1 96 104 ASN A N 1
ATOM 775 C CA . ASN A 1 104 ? 5.32 -0.356 -8.859 1 96 104 ASN A CA 1
ATOM 776 C C . ASN A 1 104 ? 6.395 -0.292 -7.777 1 96 104 ASN A C 1
ATOM 778 O O . ASN A 1 104 ? 7.531 0.098 -8.055 1 96 104 ASN A O 1
ATOM 782 N N . VAL A 1 105 ? 6.027 -0.675 -6.559 1 95.38 105 VAL A N 1
ATOM 783 C CA . VAL A 1 105 ? 7.008 -0.688 -5.48 1 95.38 105 VAL A CA 1
ATOM 784 C C . VAL A 1 105 ? 8.125 -1.676 -5.809 1 95.38 105 VAL A C 1
ATOM 786 O O . VAL A 1 105 ? 9.305 -1.372 -5.617 1 95.38 105 VAL A O 1
ATOM 789 N N . LEU A 1 106 ? 7.809 -2.744 -6.336 1 95.38 106 LEU A N 1
ATOM 790 C CA . LEU A 1 106 ? 8.75 -3.848 -6.488 1 95.38 106 LEU A CA 1
ATOM 791 C C . LEU A 1 106 ? 9.578 -3.68 -7.758 1 95.38 106 LEU A C 1
ATOM 793 O O . LEU A 1 106 ? 10.727 -4.141 -7.824 1 95.38 106 LEU A O 1
ATOM 797 N N . TYR A 1 107 ? 9.039 -2.998 -8.734 1 94.38 107 TYR A N 1
ATOM 798 C CA . TYR A 1 107 ? 9.688 -3.125 -10.039 1 94.38 107 TYR A CA 1
ATOM 799 C C . TYR A 1 107 ? 10.117 -1.762 -10.562 1 94.38 107 TYR A C 1
ATOM 801 O O . TYR A 1 107 ? 10.828 -1.675 -11.562 1 94.38 107 TYR A O 1
ATOM 809 N N . SER A 1 108 ? 9.602 -0.682 -9.914 1 89.44 108 SER A N 1
ATOM 810 C CA . SER A 1 108 ? 9.961 0.631 -10.438 1 89.44 108 SER A CA 1
ATOM 811 C C . SER A 1 108 ? 11.391 1.004 -10.047 1 89.44 108 SER A C 1
ATOM 813 O O . SER A 1 108 ? 11.82 0.744 -8.922 1 89.44 108 SER A O 1
ATOM 815 N N . ARG A 1 109 ? 12.102 1.53 -11.016 1 77.25 109 ARG A N 1
ATOM 816 C CA . ARG A 1 109 ? 13.461 2.008 -10.805 1 77.25 109 ARG A CA 1
ATOM 817 C C . ARG A 1 109 ? 13.477 3.504 -10.508 1 77.25 109 ARG A C 1
ATOM 819 O O . ARG A 1 109 ? 12.648 4.254 -11.031 1 77.25 109 ARG A O 1
ATOM 826 N N . PRO A 1 110 ? 14.383 3.939 -9.516 1 65.94 110 PRO A N 1
ATOM 827 C CA . PRO A 1 110 ? 14.461 5.375 -9.242 1 65.94 110 PRO A CA 1
ATOM 828 C C . PRO A 1 110 ? 14.812 6.199 -10.477 1 65.94 110 PRO A C 1
ATOM 830 O O . PRO A 1 110 ? 15.414 5.68 -11.422 1 65.94 110 PRO A O 1
ATOM 833 N N . MET B 1 1 ? -45.656 76.125 18.203 1 33.31 1 MET B N 1
ATOM 834 C CA . MET B 1 1 ? -44.594 75.375 18.828 1 33.31 1 MET B CA 1
ATOM 835 C C . MET B 1 1 ? -44.875 73.875 18.781 1 33.31 1 MET B C 1
ATOM 837 O O . MET B 1 1 ? -45.656 73.375 19.609 1 33.31 1 MET B O 1
ATOM 841 N N . MET B 1 2 ? -45.188 73.312 17.547 1 41.28 2 MET B N 1
ATOM 842 C CA . MET B 1 2 ? -45.531 72 17 1 41.28 2 MET B CA 1
ATOM 843 C C . MET B 1 2 ? -44.438 71 17.266 1 41.28 2 MET B C 1
ATOM 845 O O . MET B 1 2 ? -43.281 71.188 16.812 1 41.28 2 MET B O 1
ATOM 849 N N . THR B 1 3 ? -44.312 70.5 18.5 1 45.38 3 THR B N 1
ATOM 850 C CA . THR B 1 3 ? -43.438 69.5 19.031 1 45.38 3 THR B CA 1
ATOM 851 C C . THR B 1 3 ? -43.625 68.188 18.266 1 45.38 3 THR B C 1
ATOM 853 O O . THR B 1 3 ? -44.656 67.5 18.422 1 45.38 3 THR B O 1
ATOM 856 N N . GLU B 1 4 ? -43.406 68.25 16.906 1 45.56 4 GLU B N 1
ATOM 857 C CA . GLU B 1 4 ? -43.375 67 16.109 1 45.56 4 GLU B CA 1
ATOM 858 C C . GLU B 1 4 ? -42.375 66 16.703 1 45.56 4 GLU B C 1
ATOM 860 O O . GLU B 1 4 ? -41.188 66.312 16.875 1 45.56 4 GLU B O 1
ATOM 865 N N . ARG B 1 5 ? -42.906 65.25 17.656 1 47.94 5 ARG B N 1
ATOM 866 C CA . ARG B 1 5 ? -42.25 64.062 18.234 1 47.94 5 ARG B CA 1
ATOM 867 C C . ARG B 1 5 ? -41.656 63.156 17.125 1 47.94 5 ARG B C 1
ATOM 869 O O . ARG B 1 5 ? -42.375 62.781 16.203 1 47.94 5 ARG B O 1
ATOM 876 N N . LEU B 1 6 ? -40.438 63.406 16.641 1 47.25 6 LEU B N 1
ATOM 877 C CA . LEU B 1 6 ? -39.656 62.562 15.742 1 47.25 6 LEU B CA 1
ATOM 878 C C . LEU B 1 6 ? -39.688 61.094 16.203 1 47.25 6 LEU B C 1
ATOM 880 O O . LEU B 1 6 ? -39.594 60.812 17.391 1 47.25 6 LEU B O 1
ATOM 884 N N . PRO B 1 7 ? -40.312 60.156 15.398 1 47.06 7 PRO B N 1
ATOM 885 C CA . PRO B 1 7 ? -40.375 58.719 15.641 1 47.06 7 PRO B CA 1
ATOM 886 C C . PRO B 1 7 ? -39.031 58.125 16 1 47.06 7 PRO B C 1
ATOM 888 O O . PRO B 1 7 ? -37.969 58.656 15.625 1 47.06 7 PRO B O 1
ATOM 891 N N . VAL B 1 8 ? -38.844 57.469 17.188 1 43.88 8 VAL B N 1
ATOM 892 C CA . VAL B 1 8 ? -37.844 56.594 17.781 1 43.88 8 VAL B CA 1
ATOM 893 C C . VAL B 1 8 ? -37.406 55.531 16.781 1 43.88 8 VAL B C 1
ATOM 895 O O . VAL B 1 8 ? -38.188 54.719 16.344 1 43.88 8 VAL B O 1
ATOM 898 N N . LEU B 1 9 ? -36.594 55.875 15.758 1 44.78 9 LEU B N 1
ATOM 899 C CA . LEU B 1 9 ? -35.938 54.906 14.898 1 44.78 9 LEU B CA 1
ATOM 900 C C . LEU B 1 9 ? -35.375 53.75 15.719 1 44.78 9 LEU B C 1
ATOM 902 O O . LEU B 1 9 ? -34.625 53.969 16.672 1 44.78 9 LEU B O 1
ATOM 906 N N . SER B 1 10 ? -36.219 52.656 15.938 1 43.75 10 SER B N 1
ATOM 907 C CA . SER B 1 10 ? -35.781 51.375 16.453 1 43.75 10 SER B CA 1
ATOM 908 C C . SER B 1 10 ? -34.438 50.969 15.875 1 43.75 10 SER B C 1
ATOM 910 O O . SER B 1 10 ? -34.25 51 14.656 1 43.75 10 SER B O 1
ATOM 912 N N . ARG B 1 11 ? -33.344 51.25 16.547 1 44.34 11 ARG B N 1
ATOM 913 C CA . ARG B 1 11 ? -32 50.75 16.281 1 44.34 11 ARG B CA 1
ATOM 914 C C . ARG B 1 11 ? -31.984 49.25 16.094 1 44.34 11 ARG B C 1
ATOM 916 O O . ARG B 1 11 ? -32.188 48.5 17.047 1 44.34 11 ARG B O 1
ATOM 923 N N . ILE B 1 12 ? -32.625 48.781 14.945 1 46.41 12 ILE B N 1
ATOM 924 C CA . ILE B 1 12 ? -32.375 47.375 14.57 1 46.41 12 ILE B CA 1
ATOM 925 C C . ILE B 1 12 ? -30.859 47.094 14.648 1 46.41 12 ILE B C 1
ATOM 927 O O . ILE B 1 12 ? -30.078 47.688 13.922 1 46.41 12 ILE B O 1
ATOM 931 N N . ARG B 1 13 ? -30.359 46.719 15.844 1 44.88 13 ARG B N 1
ATOM 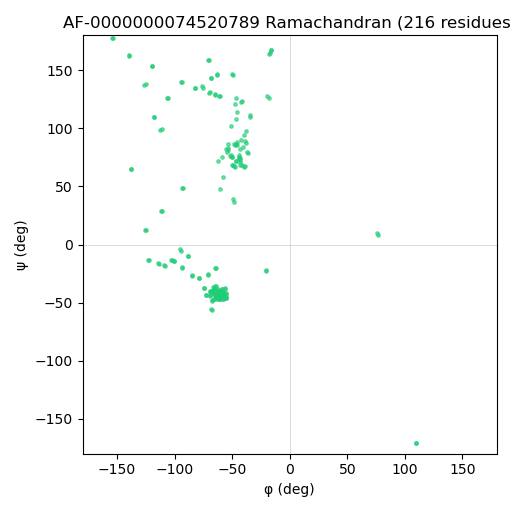932 C CA . ARG B 1 13 ? -29.031 46.156 15.992 1 44.88 13 ARG B CA 1
ATOM 933 C C . ARG B 1 13 ? -28.828 44.969 15.078 1 44.88 13 ARG B C 1
ATOM 935 O O . ARG B 1 13 ? -29.531 43.969 15.219 1 44.88 13 ARG B O 1
ATOM 942 N N . LEU B 1 14 ? -28.516 45.188 13.836 1 44.31 14 LEU B N 1
ATOM 943 C CA . LEU B 1 14 ? -28.031 44.125 12.977 1 44.31 14 LEU B CA 1
ATOM 944 C C . LEU B 1 14 ? -26.875 43.406 13.633 1 44.31 14 LEU B C 1
ATOM 946 O O . LEU B 1 14 ? -25.781 43.938 13.789 1 44.31 14 LEU B O 1
ATOM 950 N N . THR B 1 15 ? -27.172 42.531 14.648 1 46.16 15 THR B N 1
ATOM 951 C CA . THR B 1 15 ? -26.125 41.594 15.07 1 46.16 15 THR B CA 1
ATOM 952 C C . THR B 1 15 ? -25.609 40.781 13.891 1 46.16 15 THR B C 1
ATOM 954 O O . THR B 1 15 ? -26.375 40.062 13.258 1 46.16 15 THR B O 1
ATOM 957 N N . LEU B 1 16 ? -24.688 41.312 13.102 1 42.91 16 LEU B N 1
ATOM 958 C CA . LEU B 1 16 ? -23.906 40.531 12.156 1 42.91 16 LEU B CA 1
ATOM 959 C C . LEU B 1 16 ? -23.297 39.312 12.828 1 42.91 16 LEU B C 1
ATOM 961 O O . LEU B 1 16 ? -22.422 39.438 13.695 1 42.91 16 LEU B O 1
ATOM 965 N N . SER B 1 17 ? -24.078 38.25 13.109 1 43 17 SER B N 1
ATOM 966 C CA . SER B 1 17 ? -23.484 36.938 13.477 1 43 17 SER B CA 1
ATOM 967 C C . SER B 1 17 ? -22.375 36.562 12.516 1 43 17 SER B C 1
ATOM 969 O O . SER B 1 17 ? -22.609 36.344 11.328 1 43 17 SER B O 1
ATOM 971 N N . LEU B 1 18 ? -21.094 37 12.711 1 42.19 18 LEU B N 1
ATOM 972 C CA . LEU B 1 18 ? -19.906 36.438 12.078 1 42.19 18 LEU B CA 1
ATOM 973 C C . LEU B 1 18 ? -19.891 34.906 12.211 1 42.19 18 LEU B C 1
ATOM 975 O O . LEU B 1 18 ? -19.688 34.375 13.305 1 42.19 18 LEU B O 1
ATOM 979 N N . LEU B 1 19 ? -20.797 34.219 11.539 1 41.06 19 LEU B N 1
ATOM 980 C CA . LEU B 1 19 ? -20.578 32.781 11.367 1 41.06 19 LEU B CA 1
ATOM 981 C C . LEU B 1 19 ? -19.141 32.469 11 1 41.06 19 LEU B C 1
ATOM 983 O O . LEU B 1 19 ? -18.688 32.812 9.898 1 41.06 19 LEU B O 1
ATOM 987 N N . LEU B 1 20 ? -18.172 32.594 12 1 40.31 20 LEU B N 1
ATOM 988 C CA . LEU B 1 20 ? -16.828 32.031 11.828 1 40.31 20 LEU B CA 1
ATOM 989 C C . LEU B 1 20 ? -16.906 30.625 11.227 1 40.31 20 LEU B C 1
ATOM 991 O O . LEU B 1 20 ? -17.344 29.672 11.883 1 40.31 20 LEU B O 1
ATOM 995 N N . MET B 1 21 ? -17.266 30.5 9.945 1 39.22 21 MET B N 1
ATOM 996 C CA . MET B 1 21 ? -16.984 29.219 9.312 1 39.22 21 MET B CA 1
ATOM 997 C C . MET B 1 21 ? -15.594 28.719 9.672 1 39.22 21 MET B C 1
ATOM 999 O O . MET B 1 21 ? -14.594 29.297 9.242 1 39.22 21 MET B O 1
ATOM 1003 N N . LEU B 1 22 ? -15.367 28.234 10.883 1 38.53 22 LEU B N 1
ATOM 1004 C CA . LEU B 1 22 ? -14.172 27.438 11.164 1 38.53 22 LEU B CA 1
ATOM 1005 C C . LEU B 1 22 ? -13.883 26.453 10.023 1 38.53 22 LEU B C 1
ATOM 1007 O O . LEU B 1 22 ? -14.633 25.5 9.82 1 38.53 22 LEU B O 1
ATOM 1011 N N . GLY B 1 23 ? -13.484 26.891 8.812 1 38.44 23 GLY B N 1
ATOM 1012 C CA . GLY B 1 23 ? -12.945 25.906 7.875 1 38.44 23 GLY B CA 1
ATOM 1013 C C . GLY B 1 23 ? -12.016 24.906 8.523 1 38.44 23 GLY B C 1
ATOM 1014 O O . GLY B 1 23 ? -11.422 25.188 9.57 1 38.44 23 GLY B O 1
ATOM 1015 N N . PRO B 1 24 ? -12.328 23.547 8.406 1 42.31 24 PRO B N 1
ATOM 1016 C CA . PRO B 1 24 ? -11.367 22.578 8.93 1 42.31 24 PRO B CA 1
ATOM 1017 C C . PRO B 1 24 ? -9.914 23.031 8.758 1 42.31 24 PRO B C 1
ATOM 1019 O O . PRO B 1 24 ? -9.562 23.609 7.734 1 42.31 24 PRO B O 1
ATOM 1022 N N . ALA B 1 25 ? -9.172 23.391 9.773 1 37.28 25 ALA B N 1
ATOM 1023 C CA . ALA B 1 25 ? -7.723 23.5 9.859 1 37.28 25 ALA B CA 1
ATOM 1024 C C . ALA B 1 25 ? -7.039 22.359 9.109 1 37.28 25 ALA B C 1
ATOM 1026 O O . ALA B 1 25 ? -7.117 21.203 9.523 1 37.28 25 ALA B O 1
ATOM 1027 N N . SER B 1 26 ? -7.094 22.234 7.828 1 37.5 26 SER B N 1
ATOM 1028 C CA . SER B 1 26 ? -6.125 21.359 7.176 1 37.5 26 SER B CA 1
ATOM 1029 C C . SER B 1 26 ? -4.762 21.438 7.855 1 37.5 26 SER B C 1
ATOM 1031 O O . SER B 1 26 ? -4.203 22.516 8.016 1 37.5 26 SER B O 1
ATOM 1033 N N . ALA B 1 27 ? -4.523 20.812 8.938 1 38.38 27 ALA B N 1
ATOM 1034 C CA . ALA B 1 27 ? -3.213 20.641 9.562 1 38.38 27 ALA B CA 1
ATOM 1035 C C . ALA B 1 27 ? -2.09 20.953 8.578 1 38.38 27 ALA B C 1
ATOM 1037 O O . ALA B 1 27 ? -2.309 20.969 7.367 1 38.38 27 ALA B O 1
ATOM 1038 N N . GLY B 1 28 ? -0.788 21.078 9.188 1 38.31 28 GLY B N 1
ATOM 1039 C CA . GLY B 1 28 ? 0.528 21.422 8.672 1 38.31 28 GLY B CA 1
ATOM 1040 C C . GLY B 1 28 ? 0.894 20.641 7.418 1 38.31 28 GLY B C 1
ATOM 1041 O O . GLY B 1 28 ? 1.525 19.594 7.5 1 38.31 28 GLY B O 1
ATOM 1042 N N . ALA B 1 29 ? 0.051 20.344 6.543 1 42.78 29 ALA B N 1
ATOM 1043 C CA . ALA B 1 29 ? 0.694 20 5.277 1 42.78 29 ALA B CA 1
ATOM 1044 C C . ALA B 1 29 ? 1.903 20.891 5.016 1 42.78 29 ALA B C 1
ATOM 1046 O O . ALA B 1 29 ? 1.813 22.125 5.125 1 42.78 29 ALA B O 1
ATOM 1047 N N . GLY B 1 30 ? 3.082 20.734 5.387 1 43.75 30 GLY B N 1
ATOM 1048 C CA . GLY B 1 30 ? 4.082 21.594 4.773 1 43.75 30 GLY B CA 1
ATOM 1049 C C . GLY B 1 30 ? 3.6 22.234 3.486 1 43.75 30 GLY B C 1
ATOM 1050 O O . GLY B 1 30 ? 2.658 21.75 2.855 1 43.75 30 GLY B O 1
ATOM 1051 N N . LEU B 1 31 ? 3.646 23.672 3.258 1 53.25 31 LEU B N 1
ATOM 1052 C CA . LEU B 1 31 ? 3.355 24.516 2.098 1 53.25 31 LEU B CA 1
ATOM 1053 C C . LEU B 1 31 ? 3.424 23.703 0.81 1 53.25 31 LEU B C 1
ATOM 1055 O O . LEU B 1 31 ? 2.832 24.078 -0.202 1 53.25 31 LEU B O 1
ATOM 1059 N N . THR B 1 32 ? 4.172 22.578 0.862 1 71.31 32 THR B N 1
ATOM 1060 C CA . THR B 1 32 ? 4.301 21.828 -0.384 1 71.31 32 THR B CA 1
ATOM 1061 C C . THR B 1 32 ? 3.551 20.5 -0.295 1 71.31 32 THR B C 1
ATOM 1063 O O . THR B 1 32 ? 3.502 19.875 0.769 1 71.31 32 THR B O 1
ATOM 1066 N N . GLY B 1 33 ? 2.342 20.312 -0.803 1 84.94 33 GLY B N 1
ATOM 1067 C CA . GLY B 1 33 ? 1.573 19.094 -0.989 1 84.94 33 GLY B CA 1
ATOM 1068 C C . GLY B 1 33 ? 2.424 17.844 -0.931 1 84.94 33 GLY B C 1
ATOM 1069 O O . GLY B 1 33 ? 3.637 17.906 -0.727 1 84.94 33 GLY B O 1
ATOM 1070 N N . PRO B 1 34 ? 1.78 16.703 -0.761 1 93.88 34 PRO B N 1
ATOM 1071 C CA . PRO B 1 34 ? 2.525 15.438 -0.754 1 93.88 34 PRO B CA 1
ATOM 1072 C C . PRO B 1 34 ? 3.473 15.305 -1.944 1 93.88 34 PRO B C 1
ATOM 1074 O O . PRO B 1 34 ? 3.158 15.766 -3.043 1 93.88 34 PRO B O 1
ATOM 1077 N N . ALA B 1 35 ? 4.566 14.688 -1.776 1 93.5 35 ALA B N 1
ATOM 1078 C CA . ALA B 1 35 ? 5.574 14.539 -2.822 1 93.5 35 ALA B CA 1
ATOM 1079 C C . ALA B 1 35 ? 5.492 13.164 -3.473 1 93.5 35 ALA B C 1
ATOM 1081 O O . ALA B 1 35 ? 6.137 12.914 -4.496 1 93.5 35 ALA B O 1
ATOM 1082 N N . ASN B 1 36 ? 4.793 12.266 -2.861 1 94.88 36 ASN B N 1
ATOM 1083 C CA . ASN B 1 36 ? 4.672 10.906 -3.365 1 94.88 36 ASN B CA 1
ATOM 1084 C C . ASN B 1 36 ? 3.385 10.242 -2.889 1 94.88 36 ASN B C 1
ATOM 1086 O O . ASN B 1 36 ? 2.607 10.852 -2.148 1 94.88 36 ASN B O 1
ATOM 1090 N N . TYR B 1 37 ? 3.105 9.062 -3.271 1 96.75 37 TYR B N 1
ATOM 1091 C CA . TYR B 1 37 ? 1.896 8.305 -2.961 1 96.75 37 TYR B CA 1
ATOM 1092 C C . TYR B 1 37 ? 1.729 8.133 -1.455 1 96.75 37 TYR B C 1
ATOM 1094 O O . TYR B 1 37 ? 0.632 8.312 -0.921 1 96.75 37 TYR B O 1
ATOM 1102 N N . TRP B 1 38 ? 2.734 7.812 -0.812 1 97.75 38 TRP B N 1
ATOM 1103 C CA . TRP B 1 38 ? 2.66 7.465 0.603 1 97.75 38 TRP B CA 1
ATOM 1104 C C . TRP B 1 38 ? 2.328 8.688 1.448 1 97.75 38 TRP B C 1
ATOM 1106 O O . TRP B 1 38 ? 1.521 8.609 2.377 1 97.75 38 TRP B O 1
ATOM 1116 N N . GLU B 1 39 ? 2.992 9.828 1.142 1 97.69 39 GLU B N 1
ATOM 1117 C CA . GLU B 1 39 ? 2.639 11.062 1.837 1 97.69 39 GLU B CA 1
ATOM 1118 C C . GLU B 1 39 ? 1.199 11.469 1.539 1 97.69 39 GLU B C 1
ATOM 1120 O O . GLU B 1 39 ? 0.503 11.992 2.412 1 97.69 39 GLU B O 1
ATOM 1125 N N . CYS B 1 40 ? 0.779 11.312 0.332 1 98.5 40 CYS B N 1
ATOM 1126 C CA . CYS B 1 40 ? -0.614 11.547 -0.032 1 98.5 40 CYS B CA 1
ATOM 1127 C C . CYS B 1 40 ? -1.55 10.703 0.822 1 98.5 40 CYS B C 1
ATOM 1129 O O . CYS B 1 40 ? -2.57 11.195 1.306 1 98.5 40 CYS B O 1
ATOM 1131 N N . ILE B 1 41 ? -1.29 9.438 1.023 1 98.62 41 ILE B N 1
ATOM 1132 C CA . ILE B 1 41 ? -2.068 8.523 1.854 1 98.62 41 ILE B CA 1
ATOM 1133 C C . ILE B 1 41 ? -2.143 9.062 3.281 1 98.62 41 ILE B C 1
ATOM 1135 O O . ILE B 1 41 ? -3.219 9.109 3.881 1 98.62 41 ILE B O 1
ATOM 1139 N N . LEU B 1 42 ? -1.035 9.484 3.832 1 98.5 42 LEU B N 1
ATOM 1140 C CA . LEU B 1 42 ? -1.033 9.969 5.207 1 98.5 42 LEU B CA 1
ATOM 1141 C C . LEU B 1 42 ? -1.921 11.203 5.352 1 98.5 42 LEU B C 1
ATOM 1143 O O . LEU B 1 42 ? -2.74 11.281 6.27 1 98.5 42 LEU B O 1
ATOM 1147 N N . HIS B 1 43 ? -1.832 12.062 4.434 1 97.56 43 HIS B N 1
ATOM 1148 C CA . HIS B 1 43 ? -2.627 13.281 4.496 1 97.56 43 HIS B CA 1
ATOM 1149 C C . HIS B 1 43 ? -4.098 13 4.219 1 97.56 43 HIS B C 1
ATOM 1151 O O . HIS B 1 43 ? -4.98 13.531 4.898 1 97.56 43 HIS B O 1
ATOM 1157 N N . GLY B 1 44 ? -4.281 12.227 3.271 1 98.19 44 GLY B N 1
ATOM 1158 C CA . GLY B 1 44 ? -5.645 11.953 2.85 1 98.19 44 GLY B CA 1
ATOM 1159 C C . GLY B 1 44 ? -6.414 11.102 3.838 1 98.19 44 GLY B C 1
ATOM 1160 O O . GLY B 1 44 ? -7.645 11.164 3.898 1 98.19 44 GLY B O 1
ATOM 1161 N N . MET B 1 45 ? -5.723 10.297 4.633 1 98.44 45 MET B N 1
ATOM 1162 C CA . MET B 1 45 ? -6.387 9.328 5.492 1 98.44 45 MET B CA 1
ATOM 1163 C C . MET B 1 45 ? -6.734 9.938 6.844 1 98.44 45 MET B C 1
ATOM 1165 O O . MET B 1 45 ? -7.465 9.336 7.633 1 98.44 45 MET B O 1
ATOM 1169 N N . GLU B 1 46 ? -6.223 11.086 7.051 1 96.12 46 GLU B N 1
ATOM 1170 C CA . GLU B 1 46 ? -6.523 11.711 8.336 1 96.12 46 GLU B CA 1
ATOM 1171 C C . GLU B 1 46 ? -8.023 11.938 8.508 1 96.12 46 GLU B C 1
ATOM 1173 O O . GLU B 1 46 ? -8.695 12.383 7.57 1 96.12 46 GLU B O 1
ATOM 1178 N N . ASP B 1 47 ? -8.594 11.484 9.617 1 95.44 47 ASP B N 1
ATOM 1179 C CA . ASP B 1 47 ? -9.969 11.727 10.031 1 95.44 47 ASP B CA 1
ATOM 1180 C C . ASP B 1 47 ? -10.945 10.859 9.242 1 95.44 47 ASP B C 1
ATOM 1182 O O . ASP B 1 47 ? -12.156 11.109 9.25 1 95.44 47 ASP B O 1
ATOM 1186 N N . VAL B 1 48 ? -10.43 9.961 8.477 1 98.38 48 VAL B N 1
ATOM 1187 C CA . VAL B 1 48 ? -11.32 9.078 7.723 1 98.38 48 VAL B CA 1
ATOM 1188 C C . VAL B 1 48 ? -12.031 8.125 8.672 1 98.38 48 VAL B C 1
ATOM 1190 O O . VAL B 1 48 ? -11.383 7.434 9.469 1 98.38 48 VAL B O 1
ATOM 1193 N N . LYS B 1 49 ? -13.336 8.078 8.477 1 98.12 49 LYS B N 1
ATOM 1194 C CA . LYS B 1 49 ? -14.133 7.359 9.469 1 98.12 49 LYS B CA 1
ATOM 1195 C C . LYS B 1 49 ? -14.672 6.051 8.891 1 98.12 49 LYS B C 1
ATOM 1197 O O . LYS B 1 49 ? -15.109 5.172 9.633 1 98.12 49 LYS B O 1
ATOM 1202 N N . ASN B 1 50 ? -14.672 5.949 7.539 1 96.5 50 ASN B N 1
ATOM 1203 C CA . ASN B 1 50 ? -15.242 4.75 6.938 1 96.5 50 ASN B CA 1
ATOM 1204 C C . ASN B 1 50 ? -14.414 4.258 5.758 1 96.5 50 ASN B C 1
ATOM 1206 O O . ASN B 1 50 ? -13.641 5.02 5.18 1 96.5 50 ASN B O 1
ATOM 1210 N N . ASP B 1 51 ? -14.625 3.057 5.406 1 95.62 51 ASP B N 1
ATOM 1211 C CA . ASP B 1 51 ? -13.781 2.361 4.445 1 95.62 51 ASP B CA 1
ATOM 1212 C C . ASP B 1 51 ? -14.047 2.854 3.023 1 95.62 51 ASP B C 1
ATOM 1214 O O . ASP B 1 51 ? -13.125 2.939 2.209 1 95.62 51 ASP B O 1
ATOM 1218 N N . PRO B 1 52 ? -15.328 3.158 2.67 1 96 52 PRO B N 1
ATOM 1219 C CA . PRO B 1 52 ? -15.539 3.674 1.315 1 96 52 PRO B CA 1
ATOM 1220 C C . PRO B 1 52 ? -14.758 4.953 1.041 1 96 52 PRO B C 1
ATOM 1222 O O . PRO B 1 52 ? -14.203 5.121 -0.049 1 96 52 PRO B O 1
ATOM 1225 N N . VAL B 1 53 ? -14.68 5.801 2.018 1 98.06 53 VAL B N 1
ATOM 1226 C CA . VAL B 1 53 ? -13.906 7.027 1.848 1 98.06 53 VAL B CA 1
ATOM 1227 C C . VAL B 1 53 ? -12.414 6.695 1.762 1 98.06 53 VAL B C 1
ATOM 1229 O O . VAL B 1 53 ? -11.688 7.277 0.957 1 98.06 53 VAL B O 1
ATOM 1232 N N . ALA B 1 54 ? -11.953 5.797 2.549 1 98.06 54 ALA B N 1
ATOM 1233 C CA . ALA B 1 54 ? -10.562 5.352 2.484 1 98.06 54 ALA B CA 1
ATOM 1234 C C . ALA B 1 54 ? -10.203 4.871 1.081 1 98.06 54 ALA B C 1
ATOM 1236 O O . ALA B 1 54 ? -9.141 5.211 0.553 1 98.06 54 ALA B O 1
ATOM 1237 N N . ARG B 1 55 ? -11.102 4.145 0.51 1 96.31 55 ARG B N 1
ATOM 1238 C CA . ARG B 1 55 ? -10.867 3.631 -0.836 1 96.31 55 ARG B CA 1
ATOM 1239 C C . ARG B 1 55 ? -10.773 4.77 -1.847 1 96.31 55 ARG B C 1
ATOM 1241 O O . ARG B 1 55 ? -9.945 4.727 -2.76 1 96.31 55 ARG B O 1
ATOM 1248 N N . GLU B 1 56 ? -11.641 5.695 -1.686 1 97.19 56 GLU B N 1
ATOM 1249 C CA . GLU B 1 56 ? -11.586 6.832 -2.6 1 97.19 56 GLU B CA 1
ATOM 1250 C C . GLU B 1 56 ? -10.266 7.586 -2.467 1 97.19 56 GLU B C 1
ATOM 1252 O O . GLU B 1 56 ? -9.68 8 -3.469 1 97.19 56 GLU B O 1
ATOM 1257 N N . VAL B 1 57 ? -9.758 7.734 -1.287 1 98.44 57 VAL B N 1
ATOM 1258 C CA . VAL B 1 57 ? -8.484 8.406 -1.057 1 98.44 57 VAL B CA 1
ATOM 1259 C C . VAL B 1 57 ? -7.363 7.641 -1.762 1 98.44 57 VAL B C 1
ATOM 1261 O O . VAL B 1 57 ? -6.508 8.242 -2.416 1 98.44 57 VAL B O 1
ATOM 1264 N N . MET B 1 58 ? -7.352 6.34 -1.631 1 97.56 58 MET B N 1
ATOM 1265 C CA . MET B 1 58 ? -6.344 5.531 -2.309 1 97.56 58 MET B CA 1
ATOM 1266 C C . MET B 1 58 ? -6.383 5.762 -3.814 1 97.56 58 MET B C 1
ATOM 1268 O O . MET B 1 58 ? -5.34 5.898 -4.453 1 97.56 58 MET B O 1
ATOM 1272 N N . LYS B 1 59 ? -7.598 5.832 -4.391 1 96.56 59 LYS B N 1
ATOM 1273 C CA . LYS B 1 59 ? -7.7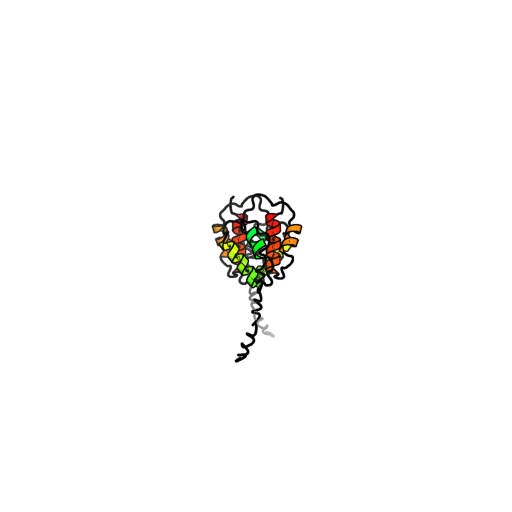46 6.047 -5.828 1 96.56 59 LYS B CA 1
ATOM 1274 C C . LYS B 1 59 ? -7.199 7.41 -6.238 1 96.56 59 LYS B C 1
ATOM 1276 O O . LYS B 1 59 ? -6.504 7.523 -7.25 1 96.56 59 LYS B O 1
ATOM 1281 N N . ILE B 1 60 ? -7.527 8.375 -5.504 1 97.88 60 ILE B N 1
ATOM 1282 C CA . ILE B 1 60 ? -7.062 9.734 -5.781 1 97.88 60 ILE B CA 1
ATOM 1283 C C . ILE B 1 60 ? -5.539 9.781 -5.711 1 97.88 60 ILE B C 1
ATOM 1285 O O . ILE B 1 60 ? -4.887 10.336 -6.598 1 97.88 60 ILE B O 1
ATOM 1289 N N . CYS B 1 61 ? -4.965 9.172 -4.707 1 98.38 61 CYS B N 1
ATOM 1290 C CA . CYS B 1 61 ? -3.518 9.188 -4.539 1 98.38 61 CYS B CA 1
ATOM 1291 C C . CYS B 1 61 ? -2.828 8.43 -5.664 1 98.38 61 CYS B C 1
ATOM 1293 O O . CYS B 1 61 ? -1.771 8.836 -6.145 1 98.38 61 CYS B O 1
ATOM 1295 N N . LEU B 1 62 ? -3.416 7.344 -6.086 1 96.56 62 LEU B N 1
ATOM 1296 C CA . LEU B 1 62 ? -2.857 6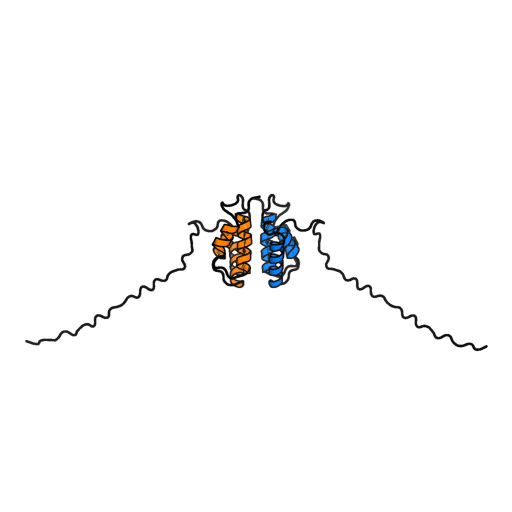.598 -7.207 1 96.56 62 LEU B CA 1
ATOM 1297 C C . LEU B 1 62 ? -2.906 7.426 -8.484 1 96.56 62 LEU B C 1
ATOM 1299 O O . LEU B 1 62 ? -1.993 7.355 -9.312 1 96.56 62 LEU B O 1
ATOM 1303 N N . SER B 1 63 ? -3.992 8.148 -8.648 1 96.12 63 SER B N 1
ATOM 1304 C CA . SER B 1 63 ? -4.129 9.008 -9.812 1 96.12 63 SER B CA 1
ATOM 1305 C C . SER B 1 63 ? -3.109 10.141 -9.789 1 96.12 63 SER B C 1
ATOM 1307 O O . SER B 1 63 ? -2.527 10.484 -10.82 1 96.12 63 SER B O 1
ATOM 1309 N N . ASP B 1 64 ? -2.83 10.664 -8.664 1 96.62 64 ASP B N 1
ATOM 1310 C CA . ASP B 1 64 ? -1.936 11.812 -8.516 1 96.62 64 ASP B CA 1
ATOM 1311 C C . ASP B 1 64 ? -0.473 11.375 -8.602 1 96.62 64 ASP B C 1
ATOM 1313 O O . ASP B 1 64 ? 0.376 12.133 -9.07 1 96.62 64 ASP B O 1
ATOM 1317 N N . PHE B 1 65 ? -0.181 10.094 -8.195 1 95.44 65 PHE B N 1
ATOM 1318 C CA . PHE B 1 65 ? 1.194 9.617 -8.117 1 95.44 65 PHE B CA 1
ATOM 1319 C C . PHE B 1 65 ? 1.306 8.195 -8.656 1 95.44 65 PHE B C 1
ATOM 1321 O O . PHE B 1 65 ? 1.725 7.285 -7.941 1 95.44 65 PHE B O 1
ATOM 1328 N N . PRO B 1 66 ? 1.064 8.031 -9.859 1 90.12 66 PRO B N 1
ATOM 1329 C CA . PRO B 1 66 ? 1.008 6.676 -10.414 1 90.12 66 PRO B CA 1
ATOM 1330 C C . PRO B 1 66 ? 2.352 5.953 -10.352 1 90.12 66 PRO B C 1
ATOM 1332 O O . PRO B 1 66 ? 2.393 4.719 -10.297 1 90.12 66 PRO B O 1
ATOM 1335 N N . ASP B 1 67 ? 3.453 6.691 -10.227 1 85.81 67 ASP B N 1
ATOM 1336 C CA . ASP B 1 67 ? 4.777 6.082 -10.172 1 85.81 67 ASP B CA 1
ATOM 1337 C C . ASP B 1 67 ? 5.531 6.52 -8.922 1 85.81 67 ASP B C 1
ATOM 1339 O O . ASP B 1 67 ? 6.762 6.418 -8.859 1 85.81 67 ASP B O 1
ATOM 1343 N N . GLY B 1 68 ? 4.836 7.098 -8.047 1 90.31 68 GLY B N 1
ATOM 1344 C CA . GLY B 1 68 ? 5.473 7.73 -6.906 1 90.31 68 GLY B CA 1
ATOM 1345 C C . GLY B 1 68 ? 5.562 6.824 -5.691 1 90.31 68 GLY B C 1
ATOM 1346 O O . GLY B 1 68 ? 5.207 7.223 -4.582 1 90.31 68 GLY B O 1
ATOM 1347 N N . PHE B 1 69 ? 6.02 5.609 -5.875 1 92.44 69 PHE B N 1
ATOM 1348 C CA . PHE B 1 69 ? 6 4.621 -4.801 1 92.44 69 PHE B CA 1
ATOM 1349 C C . PHE B 1 69 ? 7.383 4.461 -4.184 1 92.44 69 PHE B C 1
ATOM 1351 O O . PHE B 1 69 ? 7.527 3.859 -3.117 1 92.44 69 PHE B O 1
ATOM 1358 N N . SER B 1 70 ? 8.391 4.992 -4.84 1 84.12 70 SER B N 1
ATOM 1359 C CA . SER B 1 70 ? 9.758 4.863 -4.355 1 84.12 70 SER B CA 1
ATOM 1360 C C . SER B 1 70 ? 10.07 5.91 -3.293 1 84.12 70 SER B C 1
ATOM 1362 O O . SER B 1 70 ? 9.648 7.066 -3.408 1 84.12 70 SER B O 1
ATOM 1364 N N . VAL B 1 71 ? 10.703 5.391 -2.264 1 85.06 71 VAL B N 1
ATOM 1365 C CA . VAL B 1 71 ? 11.227 6.25 -1.207 1 85.06 71 VAL B CA 1
ATOM 1366 C C . VAL B 1 71 ? 12.742 6.113 -1.133 1 85.06 71 VAL B C 1
ATOM 1368 O O . VAL B 1 71 ? 13.258 5.047 -0.783 1 85.06 71 VAL B O 1
ATOM 1371 N N . GLU B 1 72 ? 13.422 7.113 -1.515 1 82.5 72 GLU B N 1
ATOM 1372 C CA . GLU B 1 72 ? 14.875 7.082 -1.612 1 82.5 72 GLU B CA 1
ATOM 1373 C C . GLU B 1 72 ? 15.523 6.992 -0.232 1 82.5 72 GLU B C 1
ATOM 1375 O O . GLU B 1 72 ? 16.406 6.164 -0.005 1 82.5 72 GLU B O 1
ATOM 1380 N N . GLU B 1 73 ? 15.203 7.891 0.621 1 86.94 73 GLU B N 1
ATOM 1381 C CA . GLU B 1 73 ? 15.695 7.91 1.995 1 86.94 73 GLU B CA 1
ATOM 1382 C C . GLU B 1 73 ? 14.547 7.984 2.992 1 86.94 73 GLU B C 1
ATOM 1384 O O . GLU B 1 73 ? 13.586 8.727 2.789 1 86.94 73 GLU B O 1
ATOM 1389 N N . PRO B 1 74 ? 14.711 7.188 4.02 1 90.19 74 PRO B N 1
ATOM 1390 C CA . PRO B 1 74 ? 13.664 7.285 5.031 1 90.19 74 PRO B CA 1
ATOM 1391 C C . PRO B 1 74 ? 13.594 8.664 5.684 1 90.19 74 PRO B C 1
ATOM 1393 O O . PRO B 1 74 ? 14.617 9.328 5.844 1 90.19 74 PRO B O 1
ATOM 1396 N N . LEU B 1 75 ? 12.438 9 5.996 1 93.56 75 LEU B N 1
ATOM 1397 C CA . LEU B 1 75 ? 12.242 10.25 6.723 1 93.56 75 LEU B CA 1
ATOM 1398 C C . LEU B 1 75 ? 12.742 10.125 8.156 1 93.56 75 LEU B C 1
ATOM 1400 O O . LEU B 1 75 ? 12.977 9.016 8.648 1 93.56 75 LEU B O 1
ATOM 1404 N N . GLU B 1 76 ? 13.008 11.289 8.727 1 94.5 76 GLU B N 1
ATOM 1405 C CA . GLU B 1 76 ? 13.398 11.297 10.133 1 94.5 76 GLU B CA 1
ATOM 1406 C C . GLU B 1 76 ? 12.234 10.898 11.031 1 94.5 76 GLU B C 1
ATOM 1408 O O . GLU B 1 76 ? 11.086 11.273 10.766 1 94.5 76 GLU B O 1
ATOM 1413 N N . GLY B 1 77 ? 12.57 10.148 12.109 1 96.06 77 GLY B N 1
ATOM 1414 C CA . GLY B 1 77 ? 11.547 9.664 13.023 1 96.06 77 GLY B CA 1
ATOM 1415 C C . GLY B 1 77 ? 11.328 8.172 12.93 1 96.06 77 GLY B C 1
ATOM 1416 O O . GLY B 1 77 ? 12.156 7.445 12.383 1 96.06 77 GLY B O 1
ATOM 1417 N N . THR B 1 78 ? 10.219 7.699 13.648 1 95.75 78 THR B N 1
ATOM 1418 C CA . THR B 1 78 ? 9.922 6.273 13.664 1 95.75 78 THR B CA 1
ATOM 1419 C C . THR B 1 78 ? 8.547 5.996 13.07 1 95.75 78 THR B C 1
ATOM 1421 O O . THR B 1 78 ? 7.66 6.852 13.125 1 95.75 78 THR B O 1
ATOM 1424 N N . PRO B 1 79 ? 8.406 4.855 12.562 1 96.56 79 PRO B N 1
ATOM 1425 C CA . PRO B 1 79 ? 7.07 4.488 12.102 1 96.56 79 PRO B CA 1
ATOM 1426 C C . PRO B 1 79 ? 6.012 4.602 13.195 1 96.56 79 PRO B C 1
ATOM 1428 O O . PRO B 1 79 ? 4.883 5.012 12.93 1 96.56 79 PRO B O 1
ATOM 1431 N N . THR B 1 80 ? 6.395 4.223 14.438 1 96.62 80 THR B N 1
ATOM 1432 C CA . THR B 1 80 ? 5.449 4.262 15.547 1 96.62 80 THR B CA 1
ATOM 1433 C C . THR B 1 80 ? 4.953 5.684 15.781 1 96.62 80 THR B C 1
ATOM 1435 O O . THR B 1 80 ? 3.754 5.91 15.953 1 96.62 80 THR B O 1
ATOM 1438 N N . GLU B 1 81 ? 5.883 6.641 15.805 1 98 81 GLU B N 1
ATOM 1439 C CA . GLU B 1 81 ? 5.504 8.039 15.969 1 98 81 GLU B CA 1
ATOM 1440 C C . GLU B 1 81 ? 4.605 8.508 14.828 1 98 81 GLU B C 1
ATOM 1442 O O . GLU B 1 81 ? 3.643 9.242 15.055 1 98 81 GLU B O 1
ATOM 1447 N N . CYS B 1 82 ? 4.914 8.109 13.703 1 98 82 CYS B N 1
ATOM 1448 C CA . CYS B 1 82 ? 4.137 8.422 12.508 1 98 82 CYS B CA 1
ATOM 1449 C C . CYS B 1 82 ? 2.721 7.867 12.625 1 98 82 CYS B C 1
ATOM 1451 O O . CYS B 1 82 ? 1.748 8.57 12.344 1 98 82 CYS B O 1
ATOM 1453 N N . ILE B 1 83 ? 2.541 6.621 13.031 1 97.75 83 ILE B N 1
ATOM 1454 C CA . ILE B 1 83 ? 1.244 5.965 13.156 1 97.75 83 ILE B CA 1
ATOM 1455 C C . ILE B 1 83 ? 0.392 6.699 14.188 1 97.75 83 ILE B C 1
ATOM 1457 O O . ILE B 1 83 ? -0.796 6.938 13.969 1 97.75 83 ILE B O 1
ATOM 1461 N N . LEU B 1 84 ? 1.021 7.027 15.234 1 97.88 84 LEU B N 1
ATOM 1462 C CA . LEU B 1 84 ? 0.279 7.727 16.281 1 97.88 84 LEU B CA 1
ATOM 1463 C C . LEU B 1 84 ? -0.165 9.102 15.805 1 97.88 84 LEU B C 1
ATOM 1465 O O . LEU B 1 84 ? -1.292 9.523 16.078 1 97.88 84 LEU B O 1
ATOM 1469 N N . LYS B 1 85 ? 0.607 9.797 15.125 1 97.62 85 LYS B N 1
ATOM 1470 C CA . LYS B 1 85 ? 0.315 11.148 14.641 1 97.62 85 LYS B CA 1
ATOM 1471 C C . LYS B 1 85 ? -0.835 11.133 13.641 1 97.62 85 LYS B C 1
ATOM 1473 O O . LYS B 1 85 ? -1.784 11.906 13.766 1 97.62 85 LYS B O 1
ATOM 1478 N N . HIS B 1 86 ? -0.809 10.273 12.734 1 98.06 86 HIS B N 1
ATOM 1479 C CA . HIS B 1 86 ? -1.741 10.312 11.617 1 98.06 86 HIS B CA 1
ATOM 1480 C C . HIS B 1 86 ? -2.973 9.461 11.891 1 98.06 86 HIS B C 1
ATOM 1482 O O . HIS B 1 86 ? -3.996 9.602 11.219 1 98.06 86 HIS B O 1
ATOM 1488 N N . GLY B 1 87 ? -2.865 8.523 12.844 1 97.94 87 GLY B N 1
ATOM 1489 C CA . GLY B 1 87 ? -3.943 7.578 13.086 1 97.94 87 GLY B CA 1
ATOM 1490 C C . GLY B 1 87 ? -4.871 8.008 14.203 1 97.94 87 GLY B C 1
ATOM 1491 O O . GLY B 1 87 ? -5.863 7.332 14.492 1 97.94 87 GLY B O 1
ATOM 1492 N N . GLU B 1 88 ? -4.605 9.047 14.852 1 96.25 88 GLU B N 1
ATOM 1493 C CA . GLU B 1 88 ? -5.273 9.406 16.094 1 96.25 88 GLU B CA 1
ATOM 1494 C C . GLU B 1 88 ? -6.785 9.516 15.898 1 96.25 88 GLU B C 1
ATOM 1496 O O . GLU B 1 88 ? -7.559 9.031 16.734 1 96.25 88 GLU B O 1
ATOM 1501 N N . ASP B 1 89 ? -7.254 10.125 14.797 1 96.12 89 ASP B N 1
ATOM 1502 C CA . ASP B 1 89 ? -8.68 10.391 14.609 1 96.12 89 ASP B CA 1
ATOM 1503 C C . ASP B 1 89 ? -9.25 9.539 13.484 1 96.12 89 ASP B C 1
ATOM 1505 O O . ASP B 1 89 ? -10.242 9.922 12.852 1 96.12 89 ASP B O 1
ATOM 1509 N N . VAL B 1 90 ? -8.625 8.422 13.336 1 98.19 90 VAL B N 1
ATOM 1510 C CA . VAL B 1 90 ? -9.039 7.543 12.242 1 98.19 90 VAL B CA 1
ATOM 1511 C C . VAL B 1 90 ? -9.82 6.355 12.812 1 98.19 90 VAL B C 1
ATOM 1513 O O . VAL B 1 90 ? -9.344 5.672 13.719 1 98.19 90 VAL B O 1
ATOM 1516 N N . SER B 1 91 ? -11.031 6.145 12.281 1 97.5 91 SER B N 1
ATOM 1517 C CA . SER B 1 91 ? -11.797 5.008 12.781 1 97.5 91 SER B CA 1
ATOM 1518 C C . SER B 1 91 ? -12 3.955 11.695 1 97.5 91 SER B C 1
ATOM 1520 O O . SER B 1 91 ? -12.406 2.826 11.984 1 97.5 91 SER B O 1
ATOM 1522 N N . SER B 1 92 ? -11.766 4.32 10.391 1 97.69 92 SER B N 1
ATOM 1523 C CA . SER B 1 92 ? -11.82 3.344 9.305 1 97.69 92 SER B CA 1
ATOM 1524 C C . SER B 1 92 ? -10.711 2.305 9.445 1 97.69 92 SER B C 1
ATOM 1526 O O . SER B 1 92 ? -9.531 2.654 9.539 1 97.69 92 SER B O 1
ATOM 1528 N N . ALA B 1 93 ? -11.078 1.089 9.383 1 95.81 93 ALA B N 1
ATOM 1529 C CA . ALA B 1 93 ? -10.086 0.021 9.477 1 95.81 93 ALA B CA 1
ATOM 1530 C C . ALA B 1 93 ? -9.141 0.044 8.281 1 95.81 93 ALA B C 1
ATOM 1532 O O . ALA B 1 93 ? -7.938 -0.177 8.422 1 95.81 93 ALA B O 1
ATOM 1533 N N . LEU B 1 94 ? -9.719 0.268 7.098 1 96.69 94 LEU B N 1
ATOM 1534 C CA . LEU B 1 94 ? -8.891 0.323 5.898 1 96.69 94 LEU B CA 1
ATOM 1535 C C . LEU B 1 94 ? -7.941 1.519 5.949 1 96.69 94 LEU B C 1
ATOM 1537 O O . LEU B 1 94 ? -6.77 1.404 5.578 1 96.69 94 LEU B O 1
ATOM 1541 N N . ALA B 1 95 ? -8.438 2.592 6.418 1 98.44 95 ALA B N 1
ATOM 1542 C CA . ALA B 1 95 ? -7.582 3.771 6.543 1 98.44 95 ALA B CA 1
ATOM 1543 C C . ALA B 1 95 ? -6.441 3.523 7.527 1 98.44 95 ALA B C 1
ATOM 1545 O O . ALA B 1 95 ? -5.293 3.881 7.258 1 98.44 95 ALA B O 1
ATOM 1546 N N . ALA B 1 96 ? -6.754 2.938 8.664 1 97.62 96 ALA B N 1
ATOM 1547 C CA . ALA B 1 96 ? -5.738 2.627 9.664 1 97.62 96 ALA B CA 1
ATOM 1548 C C . ALA B 1 96 ? -4.66 1.715 9.086 1 97.62 96 ALA B C 1
ATOM 1550 O O . ALA B 1 96 ? -3.471 1.905 9.352 1 97.62 96 ALA B O 1
ATOM 1551 N N . GLN B 1 97 ? -5.09 0.822 8.359 1 96.5 97 GLN B N 1
ATOM 1552 C CA . GLN B 1 97 ? -4.152 -0.099 7.727 1 96.5 97 GLN B CA 1
ATOM 1553 C C . GLN B 1 97 ? -3.242 0.631 6.742 1 96.5 97 GLN B C 1
ATOM 1555 O O . GLN B 1 97 ? -2.037 0.376 6.699 1 96.5 97 GLN B O 1
ATOM 1560 N N . GLN B 1 98 ? -3.816 1.471 5.945 1 97.94 98 GLN B N 1
ATOM 1561 C CA . GLN B 1 98 ? -3.031 2.219 4.973 1 97.94 98 GLN B CA 1
ATOM 1562 C C . GLN B 1 98 ? -2.045 3.156 5.664 1 97.94 98 GLN B C 1
ATOM 1564 O O . GLN B 1 98 ? -0.921 3.34 5.191 1 97.94 98 GLN B O 1
ATOM 1569 N N . ILE B 1 99 ? -2.428 3.721 6.762 1 98.25 99 ILE B N 1
ATOM 1570 C CA . ILE B 1 99 ? -1.527 4.562 7.543 1 98.25 99 ILE B CA 1
ATOM 1571 C C . ILE B 1 99 ? -0.358 3.73 8.062 1 98.25 99 ILE B C 1
ATOM 1573 O O . ILE B 1 99 ? 0.796 4.16 7.992 1 98.25 99 ILE B O 1
ATOM 1577 N N . HIS B 1 100 ? -0.663 2.566 8.578 1 97.31 100 HIS B N 1
ATOM 1578 C CA . HIS B 1 100 ? 0.376 1.658 9.047 1 97.31 100 HIS B CA 1
ATOM 1579 C C . HIS B 1 100 ? 1.393 1.365 7.949 1 97.31 100 HIS B C 1
ATOM 1581 O O . HIS B 1 100 ? 2.6 1.481 8.172 1 97.31 100 HIS B O 1
ATOM 1587 N N . ILE B 1 101 ? 0.931 1.075 6.75 1 96.94 101 ILE B N 1
ATOM 1588 C CA . ILE B 1 101 ? 1.798 0.731 5.629 1 96.94 101 ILE B CA 1
ATOM 1589 C C . ILE B 1 101 ? 2.613 1.953 5.215 1 96.94 101 ILE B C 1
ATOM 1591 O O . ILE B 1 101 ? 3.84 1.879 5.098 1 96.94 101 ILE B O 1
ATOM 1595 N N . ALA B 1 102 ? 1.945 3.027 5.074 1 97.62 102 ALA B N 1
ATOM 1596 C CA . ALA B 1 102 ? 2.617 4.246 4.629 1 97.62 102 ALA B CA 1
ATOM 1597 C C . ALA B 1 102 ? 3.705 4.66 5.613 1 97.62 102 ALA B C 1
ATOM 1599 O O . ALA B 1 102 ? 4.805 5.055 5.207 1 97.62 102 ALA B O 1
ATOM 1600 N N . CYS B 1 103 ? 3.457 4.562 6.898 1 97.75 103 CYS B N 1
ATOM 1601 C CA . CYS B 1 103 ? 4.426 4.945 7.922 1 97.75 103 CYS B CA 1
ATOM 1602 C C . CYS B 1 103 ? 5.648 4.035 7.883 1 97.75 103 CYS B C 1
ATOM 1604 O O . CYS B 1 103 ? 6.781 4.5 8.016 1 97.75 103 CYS B O 1
ATOM 1606 N N . ASN B 1 104 ? 5.469 2.83 7.734 1 96 104 ASN B N 1
ATOM 1607 C CA . ASN B 1 104 ? 6.609 1.921 7.676 1 96 104 ASN B CA 1
ATOM 1608 C C . ASN B 1 104 ? 7.434 2.135 6.41 1 96 104 ASN B C 1
ATOM 1610 O O . ASN B 1 104 ? 8.664 2.092 6.449 1 96 104 ASN B O 1
ATOM 1614 N N . VAL B 1 105 ? 6.746 2.365 5.293 1 95.31 105 VAL B N 1
ATOM 1615 C CA . VAL B 1 105 ? 7.457 2.627 4.047 1 95.31 105 VAL B CA 1
ATOM 1616 C C . VAL B 1 105 ? 8.289 3.9 4.184 1 95.31 105 VAL B C 1
ATOM 1618 O O . VAL B 1 105 ? 9.445 3.939 3.762 1 95.31 105 VAL B O 1
ATOM 1621 N N . LEU B 1 106 ? 7.793 4.852 4.793 1 95.44 106 LEU B N 1
ATOM 1622 C CA . LEU B 1 106 ? 8.391 6.18 4.793 1 95.44 106 LEU B CA 1
ATOM 1623 C C . LEU B 1 106 ? 9.461 6.293 5.879 1 95.44 106 LEU B C 1
ATOM 1625 O O . LEU B 1 106 ? 10.414 7.062 5.738 1 95.44 106 LEU B O 1
ATOM 1629 N N . TYR B 1 107 ? 9.336 5.508 6.922 1 94.31 107 TYR B N 1
ATOM 1630 C CA . TYR B 1 107 ? 10.156 5.848 8.078 1 94.31 107 TYR B CA 1
ATOM 1631 C C . TYR B 1 107 ? 11.047 4.68 8.477 1 94.31 107 TYR B C 1
ATOM 1633 O O . TYR B 1 107 ? 11.93 4.828 9.328 1 94.31 107 TYR B O 1
ATOM 1641 N N . SER B 1 108 ? 10.75 3.48 7.914 1 89.38 108 SER B N 1
ATOM 1642 C CA . SER B 1 108 ? 11.562 2.342 8.32 1 89.38 108 SER B CA 1
ATOM 1643 C C . SER B 1 108 ? 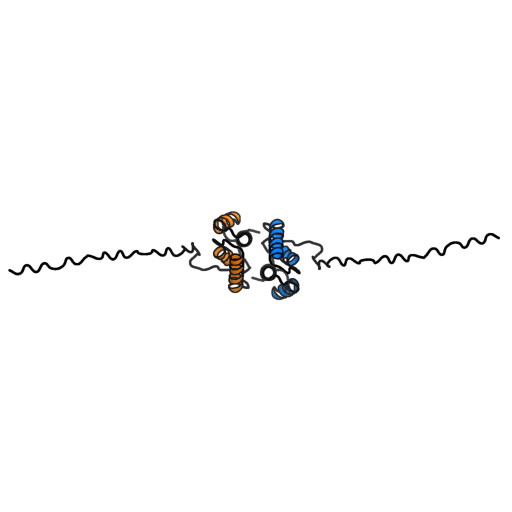12.938 2.385 7.668 1 89.38 108 SER B C 1
ATOM 1645 O O . SER B 1 108 ? 13.062 2.723 6.488 1 89.38 108 SER B O 1
ATOM 1647 N N . ARG B 1 109 ? 13.93 2.133 8.477 1 77.25 109 ARG B N 1
ATOM 1648 C CA . ARG B 1 109 ? 15.312 2.062 8.008 1 77.25 109 ARG B CA 1
ATOM 1649 C C . ARG B 1 109 ? 15.703 0.626 7.672 1 77.25 109 ARG B C 1
ATOM 1651 O O . ARG B 1 109 ? 15.242 -0.315 8.32 1 77.25 109 ARG B O 1
ATOM 1658 N N . PRO B 1 110 ? 16.484 0.451 6.523 1 65.75 110 PRO B N 1
ATOM 1659 C CA . PRO B 1 110 ? 16.922 -0.907 6.199 1 65.75 110 PRO B CA 1
ATOM 1660 C C . PRO B 1 110 ? 17.719 -1.551 7.332 1 65.75 110 PRO B C 1
ATOM 1662 O O . PRO B 1 110 ? 18.312 -0.845 8.156 1 65.75 110 PRO B O 1
#

Solvent-accessible surface area (backbone atoms only — not comparable to full-atom values): 13115 Å² total; per-residue (Å²): 136,86,75,75,78,73,79,81,75,74,78,75,75,75,75,75,75,76,75,73,73,74,64,81,76,75,66,83,59,59,99,60,70,63,88,33,26,48,51,33,47,44,63,58,34,45,58,31,62,42,47,72,59,34,51,51,43,53,52,52,28,43,69,77,25,75,80,29,62,78,70,91,66,55,46,90,69,46,30,67,60,44,35,54,68,47,41,69,62,39,66,9,66,56,29,49,50,50,37,50,50,32,23,37,49,42,22,49,74,134,138,83,79,74,78,74,80,79,77,76,77,75,72,77,75,75,77,75,74,73,73,75,63,82,74,74,65,87,59,59,99,59,70,64,89,30,26,47,51,34,47,46,63,58,33,45,59,32,62,41,47,73,59,34,52,50,43,52,51,53,29,43,69,76,26,74,80,28,61,78,69,92,67,57,45,92,69,47,30,68,62,43,35,54,69,47,40,70,63,38,66,10,65,56,30,48,50,51,36,50,52,31,23,39,49,42,22,46,74,132